Protein AF-A0A2Y9A3C6-F1 (afdb_monomer)

InterPro domains:
  IPR001647 DNA-binding HTH domain, TetR-type [PF00440] (1-29)
  IPR001647 DNA-binding HTH domain, TetR-type [PS50977] (1-37)
  IPR009057 Homedomain-like superfamily [SSF46689] (1-42)
  IPR041484 TetR transcriptional regulator Rv1219c-like, C-terminal domain [PF17933] (66-146)

Radius of gyration: 24.67 Å; Cα contacts (8 Å, |Δi|>4): 141; chains: 1; bounding box: 48×46×97 Å

Nearest PDB structures (foldseek):
  8fw8-assembly1_A  TM=6.247E-01  e=8.432E-02  Neisseria gonorrhoeae
  9fd2-assembly1_d  TM=2.294E-01  e=1.719E+00  Homo sapiens

Solvent-accessible surface area (backbone atoms only — not comparable to full-atom values): 11862 Å² total; per-residue (Å²): 100,63,67,58,19,58,75,71,75,47,54,49,64,57,54,34,69,76,31,68,41,74,66,44,41,46,48,55,49,52,52,51,43,50,50,51,54,51,49,54,49,59,77,42,45,89,50,64,71,57,59,58,35,42,39,48,61,47,67,76,52,28,57,46,51,54,48,51,53,54,44,49,69,35,92,48,73,65,15,49,54,50,40,53,51,54,27,50,54,42,37,49,39,40,72,74,30,56,79,88,41,79,52,84,47,48,72,60,45,67,62,52,18,43,54,51,48,53,61,71,45,44,64,69,78,38,34,75,58,54,18,61,74,67,72,40,92,41,58,36,59,38,45,66,67,43,48,65,56,53,50,44,38,76,72,74,51,84,79,90,75,73,64,90,94,57,78,81,93,66,79,62,45,57,87,87,43,96,81,52,78,78,79,79,76,70,80,80,78,81,70,82,80,79,84,77,85,91,135

Foldseek 3Di:
DCVVCVVVVHDPVVVCVVQVDPLSVLLVLLVVLVCVLVVVCQVCVLPPPLVSLVVCFDDDNVVSLVSNVVLCPPPDPSNVVSVQVQLVVLLVCQVVPGPPDHHWAFPPSSVVSNVVSCVVCVCVVCVVVLCVVVVHDGSSRSCVVCVVVVCCCRPANDDPDDDPPDDDPDGDIDPPDPNDDPPPPDPPPPDPPPDDDDD

Sequence (199 aa):
MRKIAATAGVSPGLVIHHFGSKDGLRAACDDHVFELLTNTKRENATRSPLVVAEMLSHGPMRISAEYLLTSLLDPSEQGQRFFDHYVEVIEQIIEEGFAGYVLRKAEDRRAQATAVAMLGLAPMLLEPRVRHSLGTEDLFASMTRLTPYLFDLYRYGLIESVPEGMSAPGPRATPGSQHDPPAQHAPETDTPSTREGEQ

Mean predicted aligned error: 8.81 Å

Secondary structure (DSSP, 8-state):
-HHHHHHTTS-HHHHHHHHSSHHHHHHHHHHHHHHHHHHHHHHTTTS-HHHHHHHHHSSHHHHHHHHHHHHHT--SHHHHHHHHHHHHHHHHHHHH-BTTBPPP-BSSHHHHHHHHHHHHHHHHHTHHHHHHHHT-SSHHHHHHHHHHHHHHHHHH-S-----TTPPP----BSTT-TTSPPP----------------

Organism: NCBI:txid860221

Structure (mmCIF, N/CA/C/O backbone):
data_AF-A0A2Y9A3C6-F1
#
_entry.id   AF-A0A2Y9A3C6-F1
#
loop_
_atom_site.group_PDB
_atom_site.id
_atom_site.type_symbol
_atom_site.label_atom_id
_atom_site.label_alt_id
_atom_site.label_comp_id
_atom_site.label_asym_id
_atom_site.label_entity_id
_atom_site.label_seq_id
_atom_site.pdbx_PDB_ins_code
_atom_site.Cartn_x
_atom_site.Cartn_y
_atom_site.Cartn_z
_atom_site.occupancy
_atom_site.B_iso_or_equiv
_atom_site.auth_seq_id
_atom_site.auth_comp_id
_atom_site.auth_asym_id
_atom_site.auth_atom_id
_atom_site.pdbx_PDB_model_num
ATOM 1 N N . MET A 1 1 ? -12.882 -0.967 23.457 1.00 88.88 1 MET A N 1
ATOM 2 C CA . MET A 1 1 ? -14.147 -0.213 23.590 1.00 88.88 1 MET A CA 1
ATOM 3 C C . MET A 1 1 ? -14.092 0.849 24.672 1.00 88.88 1 MET A C 1
ATOM 5 O O . MET A 1 1 ? -13.955 1.998 24.299 1.00 88.88 1 MET A O 1
ATOM 9 N N . ARG A 1 2 ? -14.096 0.526 25.977 1.00 92.69 2 ARG A N 1
ATOM 10 C CA . ARG A 1 2 ? -14.117 1.559 27.042 1.00 92.69 2 ARG A CA 1
ATOM 11 C C . ARG A 1 2 ? -13.032 2.642 26.917 1.00 92.69 2 ARG A C 1
ATOM 13 O O . ARG A 1 2 ? -13.355 3.815 27.002 1.00 92.69 2 ARG A O 1
ATOM 20 N N . LYS A 1 3 ? -11.776 2.248 26.665 1.00 96.38 3 LYS A N 1
ATOM 21 C CA . LYS A 1 3 ? -10.667 3.199 26.458 1.00 96.38 3 LYS A CA 1
ATOM 22 C C . LYS A 1 3 ? -10.886 4.099 25.234 1.00 96.38 3 LYS A C 1
ATOM 24 O O . LYS A 1 3 ? -10.747 5.301 25.354 1.00 96.38 3 LYS A O 1
ATOM 29 N N . ILE A 1 4 ? -11.297 3.521 24.103 1.00 93.75 4 ILE A N 1
ATOM 30 C CA . ILE A 1 4 ? -11.583 4.260 22.859 1.00 93.75 4 ILE A CA 1
ATOM 31 C C . ILE A 1 4 ? -12.706 5.278 23.083 1.00 93.75 4 ILE A C 1
ATOM 33 O O . ILE A 1 4 ? -12.555 6.438 22.728 1.00 93.75 4 ILE A O 1
ATOM 37 N N . ALA A 1 5 ? -13.798 4.860 23.728 1.00 94.12 5 ALA A N 1
ATOM 38 C CA . ALA A 1 5 ? -14.924 5.735 24.038 1.00 94.12 5 ALA A CA 1
ATOM 39 C C . ALA A 1 5 ? -14.511 6.902 24.951 1.00 94.12 5 ALA A C 1
ATOM 41 O O . ALA A 1 5 ? -14.859 8.044 24.678 1.00 94.12 5 ALA A O 1
ATOM 42 N N . ALA A 1 6 ? -13.698 6.625 25.977 1.00 96.88 6 ALA A N 1
ATOM 43 C CA . ALA A 1 6 ? -13.148 7.657 26.851 1.00 96.88 6 ALA A CA 1
ATOM 44 C C . ALA A 1 6 ? -12.256 8.652 26.088 1.00 96.88 6 ALA A C 1
ATOM 46 O O . ALA A 1 6 ? -12.412 9.855 26.266 1.00 96.88 6 ALA A O 1
ATOM 47 N N . THR A 1 7 ? -11.370 8.173 25.207 1.00 96.06 7 THR A N 1
ATOM 48 C CA . THR A 1 7 ? -10.538 9.037 24.350 1.00 96.06 7 THR A CA 1
ATOM 49 C C . THR A 1 7 ? -11.382 9.887 23.398 1.00 96.06 7 THR A C 1
ATOM 51 O O . THR A 1 7 ? -11.064 11.050 23.185 1.00 96.06 7 THR A O 1
ATOM 54 N N . ALA A 1 8 ? -12.470 9.332 22.862 1.00 94.25 8 ALA A N 1
ATOM 55 C CA . ALA A 1 8 ? -13.388 10.030 21.965 1.00 94.25 8 ALA A CA 1
ATOM 56 C C . ALA A 1 8 ? -14.421 10.919 22.692 1.00 94.25 8 ALA A C 1
ATOM 58 O O . ALA A 1 8 ? -15.219 11.578 22.033 1.00 94.25 8 ALA A O 1
ATOM 59 N N . GLY A 1 9 ? -14.442 10.939 24.031 1.00 96.81 9 GLY A N 1
ATOM 60 C CA . GLY A 1 9 ? -15.401 11.732 24.809 1.00 96.81 9 GLY A CA 1
ATOM 61 C C . GLY A 1 9 ? -16.854 11.245 24.717 1.00 96.81 9 GLY A C 1
ATOM 62 O O . GLY A 1 9 ? -17.776 12.024 24.944 1.00 96.81 9 GLY A O 1
ATOM 63 N N . VAL A 1 10 ? -17.075 9.967 24.388 1.00 96.94 10 VAL A N 1
ATOM 64 C CA . VAL A 1 10 ? -18.409 9.367 24.202 1.00 96.94 10 VAL A CA 1
ATOM 65 C C . VAL A 1 10 ? -18.644 8.176 25.131 1.00 96.94 10 VAL A C 1
ATOM 67 O O . VAL A 1 10 ? -17.723 7.631 25.744 1.00 96.94 10 VAL A O 1
ATOM 70 N N . SER A 1 11 ? -19.897 7.721 25.235 1.00 96.44 11 SER A N 1
ATOM 71 C CA . SER A 1 11 ? -20.209 6.505 25.990 1.00 96.44 11 SER A CA 1
ATOM 72 C C . SER A 1 11 ? -19.763 5.244 25.225 1.00 96.44 11 SER A C 1
ATOM 74 O O . SER A 1 11 ? -19.853 5.196 23.995 1.00 96.44 11 SER A O 1
ATOM 76 N N . PRO A 1 12 ? -19.331 4.166 25.911 1.00 94.62 12 PRO A N 1
ATOM 77 C CA . PRO A 1 12 ? -19.033 2.893 25.250 1.00 94.62 12 PRO A CA 1
ATOM 78 C C . PRO A 1 12 ? -20.229 2.314 24.484 1.00 94.62 12 PRO A C 1
ATOM 80 O O . PRO A 1 12 ? -20.035 1.654 23.467 1.00 94.62 12 PRO A O 1
ATOM 83 N N . GLY A 1 13 ? -21.449 2.577 24.967 1.00 95.44 13 GLY A N 1
ATOM 84 C CA . GLY A 1 13 ? -22.686 2.176 24.301 1.00 95.44 13 GLY A CA 1
ATOM 85 C C . GLY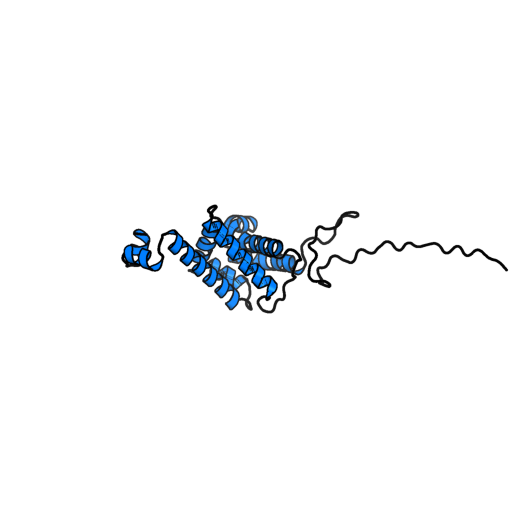 A 1 13 ? -22.880 2.872 22.956 1.00 95.44 13 GLY A C 1
ATOM 86 O O . GLY A 1 13 ? -23.311 2.219 22.016 1.00 95.44 13 GLY A O 1
ATOM 87 N N . LEU A 1 14 ? -22.489 4.146 22.826 1.00 95.31 14 LEU A N 1
ATOM 88 C CA . LEU A 1 14 ? -22.566 4.872 21.555 1.00 95.31 14 LEU A CA 1
ATOM 89 C C . LEU A 1 14 ? -21.603 4.285 20.511 1.00 95.31 14 LEU A C 1
ATOM 91 O O . LEU A 1 14 ? -21.983 4.099 19.362 1.00 95.31 14 LEU A O 1
ATOM 95 N N . VAL A 1 15 ? -20.389 3.897 20.918 1.00 95.81 15 VAL A N 1
ATOM 96 C CA . VAL A 1 15 ? -19.437 3.211 20.021 1.00 95.81 15 VAL A CA 1
ATOM 97 C C . VAL A 1 15 ? -20.011 1.876 19.536 1.00 95.81 15 VAL A C 1
ATOM 99 O O . VAL A 1 15 ? -19.972 1.580 18.348 1.00 95.81 15 VAL A O 1
ATOM 102 N N . ILE A 1 16 ? -20.587 1.077 20.437 1.00 95.12 16 ILE A N 1
ATOM 103 C CA . ILE A 1 16 ? -21.232 -0.194 20.068 1.00 95.12 16 ILE A CA 1
ATOM 104 C C . ILE A 1 16 ? -22.455 0.050 19.178 1.00 95.12 16 ILE A C 1
ATOM 106 O O . ILE A 1 16 ? -22.679 -0.703 18.242 1.00 95.12 16 ILE A O 1
ATOM 110 N N . HIS A 1 17 ? -23.224 1.108 19.428 1.00 95.75 17 HIS A N 1
ATOM 111 C CA . HIS A 1 17 ? -24.374 1.462 18.603 1.00 95.75 17 HIS A CA 1
ATOM 112 C C . HIS A 1 17 ? -23.976 1.783 17.155 1.00 95.75 17 HIS A C 1
ATOM 114 O O . HIS A 1 17 ? -24.637 1.312 16.237 1.00 95.75 17 HIS A O 1
ATOM 120 N N . HIS A 1 18 ? -22.886 2.531 16.946 1.00 95.94 18 HIS A N 1
ATOM 121 C CA . HIS A 1 18 ? -22.422 2.892 15.602 1.00 95.94 18 HIS A CA 1
ATOM 122 C C . HIS A 1 18 ? -21.703 1.756 14.873 1.00 95.94 18 HIS A C 1
ATOM 124 O O . HIS A 1 18 ? -21.907 1.576 13.679 1.00 95.94 18 HIS A O 1
ATOM 130 N N . PHE A 1 19 ? -20.855 1.005 15.575 1.00 96.12 19 PHE A N 1
ATOM 131 C CA . PHE A 1 19 ? -19.946 0.046 14.939 1.00 96.12 19 PHE A CA 1
ATOM 132 C C . PHE A 1 19 ? -20.328 -1.420 15.176 1.00 96.12 19 PHE A C 1
ATOM 134 O O . PHE A 1 19 ? -19.690 -2.324 14.641 1.00 96.12 19 PHE A O 1
ATOM 141 N N . GLY A 1 20 ? -21.341 -1.682 16.004 1.00 95.25 20 GLY A N 1
ATOM 142 C CA . GLY A 1 20 ? -21.840 -3.012 16.363 1.00 95.25 20 GLY A CA 1
ATOM 143 C C . GLY A 1 20 ? -20.918 -3.784 17.310 1.00 95.25 20 GLY A C 1
ATOM 144 O O . GLY A 1 20 ? -21.335 -4.239 18.373 1.00 95.25 20 GLY A O 1
ATOM 145 N N . SER A 1 21 ? -19.645 -3.931 16.949 1.00 93.12 21 SER A N 1
ATOM 146 C CA . SER A 1 21 ? -18.660 -4.706 17.699 1.00 93.12 21 SER A CA 1
ATOM 147 C C . SER A 1 21 ? -17.276 -4.059 17.657 1.00 93.12 21 SER A C 1
ATOM 149 O O . SER A 1 21 ? -17.043 -3.043 17.000 1.00 93.12 21 SER A O 1
ATOM 151 N N . LYS A 1 22 ? -16.320 -4.652 18.382 1.00 90.31 22 LYS A N 1
ATOM 152 C CA . LYS A 1 22 ? -14.915 -4.248 18.266 1.00 90.31 22 LYS A CA 1
ATOM 153 C C . LYS A 1 22 ? -14.372 -4.490 16.863 1.00 90.31 22 LYS A C 1
ATOM 155 O O . LYS A 1 22 ? -13.621 -3.654 16.371 1.00 90.31 22 LYS A O 1
ATOM 160 N N . ASP A 1 23 ? -14.763 -5.602 16.262 1.00 90.62 23 ASP A N 1
ATOM 161 C CA . ASP A 1 23 ? -14.288 -6.003 14.944 1.00 90.62 23 ASP A CA 1
ATOM 162 C C . ASP A 1 23 ? -14.933 -5.138 13.860 1.00 90.62 23 ASP A C 1
ATOM 164 O O . ASP A 1 23 ? -14.253 -4.751 12.917 1.00 90.62 23 ASP A O 1
ATOM 168 N N . GLY A 1 24 ? -16.195 -4.731 14.052 1.00 91.75 24 GLY A N 1
ATOM 169 C CA . GLY A 1 24 ? -16.866 -3.745 13.202 1.00 91.75 24 GLY A CA 1
ATOM 170 C C . GLY A 1 24 ? -16.234 -2.355 13.295 1.00 91.75 24 GLY A C 1
ATOM 171 O O . GLY A 1 24 ? -16.031 -1.707 12.273 1.00 91.75 24 GLY A O 1
ATOM 172 N N . LEU A 1 25 ? -15.820 -1.918 14.493 1.00 94.00 25 LEU A N 1
ATOM 173 C CA . LEU A 1 25 ? -15.040 -0.681 14.627 1.00 94.00 25 LEU A CA 1
ATOM 174 C C . LEU A 1 25 ? -13.695 -0.800 13.907 1.00 94.00 25 LEU A C 1
ATOM 176 O O . LEU A 1 25 ? -13.278 0.140 13.241 1.00 94.00 25 LEU A O 1
ATOM 180 N N . ARG A 1 26 ? -13.010 -1.939 14.056 1.00 91.81 26 ARG A N 1
ATOM 181 C CA . ARG A 1 26 ? -11.735 -2.176 13.380 1.00 91.81 26 ARG A CA 1
ATOM 182 C C . ARG A 1 26 ? -11.902 -2.131 11.861 1.00 91.81 26 ARG A C 1
ATOM 184 O O . ARG A 1 26 ? -11.135 -1.424 11.234 1.00 91.81 26 ARG A O 1
ATOM 191 N N . ALA A 1 27 ? -12.921 -2.791 11.311 1.00 90.25 27 ALA A N 1
ATOM 192 C CA . ALA A 1 27 ? -13.206 -2.760 9.877 1.00 90.25 27 ALA A CA 1
ATOM 193 C C . ALA A 1 27 ? -13.429 -1.323 9.379 1.00 90.25 27 ALA A C 1
ATOM 195 O O . ALA A 1 27 ? -12.801 -0.903 8.420 1.00 90.25 27 ALA A O 1
ATOM 196 N N . ALA A 1 28 ? -14.215 -0.520 10.105 1.00 92.56 28 ALA A N 1
ATOM 197 C CA . ALA A 1 28 ? -14.407 0.887 9.754 1.00 92.56 28 ALA A CA 1
ATOM 198 C C . ALA A 1 28 ? -13.103 1.712 9.813 1.00 92.56 28 ALA A C 1
ATOM 200 O O . ALA A 1 28 ? -12.924 2.648 9.037 1.00 92.56 28 ALA A O 1
ATOM 201 N N . CYS A 1 29 ? -12.190 1.393 10.737 1.00 93.12 29 CYS A N 1
ATOM 202 C CA . CYS A 1 29 ? -10.867 2.017 10.784 1.00 93.12 29 CYS A CA 1
ATOM 203 C C . CYS A 1 29 ? -9.965 1.563 9.625 1.00 93.12 29 CYS A C 1
ATOM 205 O O . CYS A 1 29 ? -9.274 2.407 9.056 1.00 93.12 29 CYS A O 1
ATOM 207 N N . ASP A 1 30 ? -9.982 0.270 9.288 1.00 91.94 30 ASP A N 1
ATOM 208 C CA . ASP A 1 30 ? -9.271 -0.320 8.149 1.00 91.94 30 ASP A CA 1
ATOM 209 C C . ASP A 1 30 ? -9.686 0.388 6.847 1.00 91.94 30 ASP A C 1
ATOM 211 O O . ASP A 1 30 ? -8.830 0.963 6.169 1.00 91.94 30 ASP A O 1
ATOM 215 N N . ASP A 1 31 ? -10.993 0.466 6.576 1.00 89.56 31 ASP A N 1
ATOM 216 C CA . ASP A 1 31 ? -11.563 1.138 5.401 1.00 89.56 31 ASP A CA 1
ATOM 217 C C . ASP A 1 31 ? -11.166 2.621 5.356 1.00 89.56 31 ASP A C 1
ATOM 219 O O . ASP A 1 31 ? -10.637 3.113 4.358 1.00 89.56 31 ASP A O 1
ATOM 223 N N . HIS A 1 32 ? -11.337 3.337 6.473 1.00 91.94 32 HIS A N 1
ATOM 224 C CA . HIS A 1 32 ? -11.022 4.762 6.546 1.00 91.94 32 HIS A CA 1
ATOM 225 C C . HIS A 1 32 ? -9.542 5.060 6.271 1.00 91.94 32 HIS A C 1
ATOM 227 O O . HIS A 1 32 ? -9.211 5.985 5.525 1.00 91.94 32 HIS A O 1
ATOM 233 N N . VAL A 1 33 ? -8.631 4.297 6.883 1.00 92.38 33 VAL A N 1
ATOM 234 C CA . VAL A 1 33 ? -7.186 4.485 6.693 1.00 92.38 33 VAL A CA 1
ATOM 235 C C . VAL A 1 33 ? -6.777 4.135 5.267 1.00 92.38 33 VAL A C 1
ATOM 237 O O . VAL A 1 33 ? -5.937 4.824 4.678 1.00 92.38 33 VAL A O 1
ATOM 240 N N . PHE A 1 34 ? -7.379 3.092 4.702 1.00 89.25 34 PHE A N 1
ATOM 241 C CA . PHE A 1 34 ? -7.126 2.682 3.333 1.00 89.25 34 PHE A CA 1
ATOM 242 C C . PHE A 1 34 ? -7.546 3.755 2.321 1.00 89.25 34 PHE A C 1
ATOM 244 O O . PHE A 1 34 ? -6.746 4.149 1.463 1.00 89.25 34 PHE A O 1
ATOM 251 N N . GLU A 1 35 ? -8.763 4.283 2.457 1.00 87.81 35 GLU A N 1
ATOM 252 C CA . GLU A 1 35 ? -9.272 5.382 1.635 1.00 87.81 35 GLU A CA 1
ATOM 253 C C . GLU A 1 35 ? -8.404 6.633 1.773 1.00 87.81 35 GLU A C 1
ATOM 255 O O . GLU A 1 35 ? -8.009 7.224 0.768 1.00 87.81 35 GLU A O 1
ATOM 260 N N . LEU A 1 36 ? -8.042 7.012 3.003 1.00 91.00 36 LEU A N 1
ATOM 261 C CA . LEU A 1 36 ? -7.191 8.171 3.271 1.00 91.00 36 LEU A CA 1
ATOM 262 C C . LEU A 1 36 ? -5.848 8.077 2.530 1.00 91.00 36 LEU A C 1
ATOM 264 O O . LEU A 1 36 ? -5.437 9.027 1.856 1.00 91.00 36 LEU A O 1
ATOM 268 N N . LEU A 1 37 ? -5.160 6.936 2.637 1.00 88.19 37 LEU A N 1
ATOM 269 C CA . LEU A 1 37 ? -3.850 6.733 2.012 1.00 88.19 37 LEU A CA 1
ATOM 270 C C . LEU A 1 37 ? -3.954 6.656 0.485 1.00 88.19 37 LEU A C 1
ATOM 272 O O . LEU A 1 37 ? -3.109 7.214 -0.223 1.00 88.19 37 LEU A O 1
ATOM 276 N N . THR A 1 38 ? -4.998 6.009 -0.030 1.00 84.12 38 THR A N 1
ATOM 277 C CA . THR A 1 38 ? -5.241 5.885 -1.473 1.00 84.12 38 THR A CA 1
ATOM 278 C C . THR A 1 38 ? -5.599 7.232 -2.099 1.00 84.12 38 THR A C 1
ATOM 280 O O . THR A 1 38 ? -5.032 7.596 -3.131 1.00 84.12 38 THR A O 1
ATOM 283 N N . ASN A 1 39 ? -6.463 8.019 -1.455 1.00 86.44 39 ASN A N 1
ATOM 284 C CA . ASN A 1 39 ? -6.820 9.365 -1.904 1.00 86.44 39 ASN A CA 1
ATOM 285 C C . ASN A 1 39 ? -5.617 10.303 -1.856 1.00 86.44 39 ASN A C 1
ATOM 287 O O . ASN A 1 39 ? -5.335 10.969 -2.847 1.00 86.44 39 ASN A O 1
ATOM 291 N N . THR A 1 40 ? -4.820 10.258 -0.784 1.00 88.25 40 THR A N 1
ATOM 292 C CA . THR A 1 40 ? -3.572 11.034 -0.695 1.00 88.25 40 THR A CA 1
ATOM 293 C C . THR A 1 40 ? -2.626 10.706 -1.855 1.00 88.25 40 THR A C 1
ATOM 295 O O . THR A 1 40 ? -2.074 11.609 -2.489 1.00 88.25 40 THR A O 1
ATOM 298 N N . LYS A 1 41 ? -2.443 9.417 -2.179 1.00 83.62 41 LYS A N 1
ATOM 299 C CA . LYS A 1 41 ? -1.637 8.994 -3.337 1.00 83.62 41 LYS A CA 1
ATOM 300 C C . LYS A 1 41 ? -2.228 9.506 -4.652 1.00 83.62 41 LYS A C 1
ATOM 302 O O . LYS A 1 41 ? -1.471 9.976 -5.495 1.00 83.62 41 LYS A O 1
ATOM 307 N N . ARG A 1 42 ? -3.552 9.441 -4.823 1.00 83.19 42 ARG A N 1
ATOM 308 C CA . ARG A 1 42 ? -4.266 9.899 -6.027 1.00 83.19 42 ARG A CA 1
ATOM 309 C C . ARG A 1 42 ? -4.156 11.414 -6.226 1.00 83.19 42 ARG A C 1
ATOM 311 O O . ARG A 1 42 ? -3.856 11.861 -7.326 1.00 83.19 42 ARG A O 1
ATOM 318 N N . GLU A 1 43 ? -4.335 12.200 -5.171 1.00 87.75 43 GLU A N 1
ATOM 319 C CA . GLU A 1 43 ? -4.213 13.665 -5.197 1.00 87.75 43 GLU A CA 1
ATOM 320 C C . GLU A 1 43 ? -2.790 14.127 -5.531 1.00 87.75 43 GLU A C 1
ATOM 322 O O . GLU A 1 43 ? -2.593 15.156 -6.173 1.00 87.75 43 GLU A O 1
ATOM 327 N N . ASN A 1 44 ? -1.786 13.345 -5.128 1.00 87.12 44 ASN A N 1
ATOM 328 C CA . ASN A 1 44 ? -0.378 13.628 -5.397 1.00 87.12 44 ASN A CA 1
ATOM 329 C C . ASN A 1 44 ? 0.173 12.824 -6.585 1.00 87.12 44 ASN A C 1
ATOM 331 O O . ASN A 1 44 ? 1.382 12.805 -6.794 1.00 87.12 44 ASN A O 1
ATOM 335 N N . ALA A 1 45 ? -0.686 12.185 -7.381 1.00 80.69 45 ALA A N 1
ATOM 336 C CA . ALA A 1 45 ? -0.272 11.234 -8.409 1.00 80.69 45 ALA A CA 1
ATOM 337 C C . ALA A 1 45 ? 0.540 11.865 -9.553 1.00 80.69 45 ALA A C 1
ATOM 339 O O . ALA A 1 45 ? 1.364 11.200 -10.172 1.00 80.69 45 ALA A O 1
ATOM 340 N N . THR A 1 46 ? 0.324 13.154 -9.821 1.00 80.62 46 THR A N 1
ATOM 341 C CA . THR A 1 46 ? 1.078 13.938 -10.815 1.00 80.62 46 THR A CA 1
ATOM 342 C C . THR A 1 46 ? 2.335 14.588 -10.236 1.00 80.62 46 THR A C 1
ATOM 344 O O . THR A 1 46 ? 3.096 15.230 -10.959 1.00 80.62 46 THR A O 1
ATOM 347 N N . ARG A 1 47 ? 2.553 14.460 -8.923 1.00 83.12 47 ARG A N 1
ATOM 348 C CA . ARG A 1 47 ? 3.718 15.001 -8.223 1.00 83.12 47 ARG A CA 1
ATOM 349 C C . ARG A 1 47 ? 4.788 13.924 -8.095 1.00 83.12 47 ARG A C 1
ATOM 351 O O . ARG A 1 47 ? 4.566 12.747 -8.365 1.00 83.12 47 ARG A O 1
ATOM 358 N N . SER A 1 48 ? 5.970 14.336 -7.648 1.00 82.12 48 SER A N 1
ATOM 359 C CA . SER A 1 48 ? 7.029 13.386 -7.320 1.00 82.12 48 SER A CA 1
ATOM 360 C C . SER A 1 48 ? 6.546 12.395 -6.244 1.00 82.12 48 SER A C 1
ATOM 362 O O . SER A 1 48 ? 6.031 12.846 -5.215 1.00 82.12 48 SER A O 1
ATOM 364 N N . PRO A 1 49 ? 6.774 11.077 -6.408 1.00 77.19 49 PRO A N 1
ATOM 365 C CA . PRO A 1 49 ? 6.523 10.064 -5.376 1.00 77.19 49 PRO A CA 1
ATOM 366 C C . PRO A 1 49 ? 7.169 10.388 -4.019 1.00 77.19 49 PRO A C 1
ATOM 368 O O . PRO A 1 49 ? 6.700 9.930 -2.976 1.00 77.19 49 PRO A O 1
ATOM 371 N N . LEU A 1 50 ? 8.215 11.221 -4.021 1.00 86.38 50 LEU A N 1
ATOM 372 C CA . LEU A 1 50 ? 8.892 11.689 -2.814 1.00 86.38 50 LEU A CA 1
ATOM 373 C C . LEU A 1 50 ? 7.997 12.547 -1.913 1.00 86.38 50 LEU A C 1
ATOM 375 O O . LEU A 1 50 ? 8.188 12.526 -0.705 1.00 86.38 50 LEU A O 1
ATOM 379 N N . VAL A 1 51 ? 6.982 13.225 -2.461 1.00 86.50 51 VAL A N 1
ATOM 380 C CA . VAL A 1 51 ? 6.003 13.986 -1.661 1.00 86.50 51 VAL A CA 1
ATOM 381 C C . VAL A 1 51 ? 5.239 13.053 -0.721 1.00 86.50 51 VAL A C 1
ATOM 383 O O . VAL A 1 51 ? 5.066 13.350 0.457 1.00 86.50 51 VAL A O 1
ATOM 386 N N . VAL A 1 52 ? 4.819 11.887 -1.219 1.00 85.12 52 VAL A N 1
ATOM 387 C CA . VAL A 1 52 ? 4.134 10.886 -0.392 1.00 85.12 52 VAL A CA 1
ATOM 388 C C . VAL A 1 52 ? 5.106 10.291 0.630 1.00 85.12 52 VAL A C 1
ATOM 390 O O . VAL A 1 52 ? 4.742 10.131 1.789 1.00 85.12 52 VAL A O 1
ATOM 393 N N . ALA A 1 53 ? 6.355 10.013 0.245 1.00 86.00 53 ALA A N 1
ATOM 394 C CA . ALA A 1 53 ? 7.373 9.528 1.182 1.00 86.00 53 ALA A CA 1
ATOM 395 C C . ALA A 1 53 ? 7.676 10.533 2.309 1.00 86.00 53 ALA A C 1
ATOM 397 O O . ALA A 1 53 ? 7.893 10.125 3.449 1.00 86.00 53 ALA A O 1
ATOM 398 N N . GLU A 1 54 ? 7.648 11.834 2.021 1.00 87.19 54 GLU A N 1
ATOM 399 C CA . GLU A 1 54 ? 7.816 12.899 3.014 1.00 87.19 54 GLU A CA 1
ATOM 400 C C . GLU A 1 54 ? 6.660 12.900 4.022 1.00 87.19 54 GLU A C 1
ATOM 402 O O . GLU A 1 54 ? 6.897 12.862 5.231 1.00 87.19 54 GLU A O 1
ATOM 407 N N . MET A 1 55 ? 5.415 12.836 3.531 1.00 86.62 55 MET A N 1
ATOM 408 C CA . MET A 1 55 ? 4.213 12.734 4.372 1.00 86.62 55 MET A CA 1
ATOM 409 C C . MET A 1 55 ? 4.223 11.475 5.247 1.00 86.62 55 MET A C 1
ATOM 411 O O . MET A 1 55 ? 3.767 11.497 6.385 1.00 86.62 55 MET A O 1
ATOM 415 N N . LEU A 1 56 ? 4.742 10.362 4.726 1.00 86.12 56 LEU A N 1
ATOM 416 C CA . LEU A 1 56 ? 4.858 9.107 5.472 1.00 86.12 56 LEU A CA 1
ATOM 417 C C . LEU A 1 56 ? 5.999 9.132 6.498 1.00 86.12 56 LEU A C 1
ATOM 419 O O . LEU A 1 56 ? 5.919 8.440 7.510 1.00 86.12 56 LEU A O 1
ATOM 423 N N . SER A 1 57 ? 7.041 9.932 6.261 1.00 82.88 57 SER A N 1
ATOM 424 C CA . SER A 1 57 ? 8.154 10.118 7.202 1.00 82.88 57 SER A CA 1
ATOM 425 C C . SER A 1 57 ? 7.752 10.986 8.397 1.00 82.88 57 SER A C 1
ATOM 427 O O . SER A 1 57 ? 8.165 10.721 9.528 1.00 82.88 57 SER A O 1
ATOM 429 N N . HIS A 1 58 ? 6.919 12.005 8.161 1.00 76.69 58 HIS A N 1
ATOM 430 C CA . HIS A 1 58 ? 6.617 13.042 9.144 1.00 76.69 58 HIS A CA 1
ATOM 431 C C . HIS A 1 58 ? 5.118 13.366 9.215 1.00 76.69 58 HIS A C 1
ATOM 433 O O . HIS A 1 58 ? 4.457 13.590 8.208 1.00 76.69 58 HIS A O 1
ATOM 439 N N . GLY A 1 59 ? 4.587 13.490 10.434 1.00 74.50 59 GLY A N 1
ATOM 440 C CA . GLY A 1 59 ? 3.234 14.000 10.668 1.00 74.50 59 GLY A CA 1
ATOM 441 C C . GLY A 1 59 ? 2.136 12.928 10.760 1.00 74.50 59 GLY A C 1
ATOM 442 O O . GLY A 1 59 ? 2.428 11.753 10.984 1.00 74.50 59 GLY A O 1
ATOM 443 N N . PRO A 1 60 ? 0.852 13.321 10.640 1.00 80.69 60 PRO A N 1
ATOM 444 C CA . PRO A 1 60 ? -0.291 12.447 10.929 1.00 80.69 60 PRO A CA 1
ATOM 445 C C . PRO A 1 60 ? -0.386 11.219 10.017 1.00 80.69 60 PRO A C 1
ATOM 447 O O . PRO A 1 60 ? -0.855 10.168 10.448 1.00 80.69 60 PRO A O 1
ATOM 450 N N . MET A 1 61 ? 0.093 11.331 8.772 1.00 86.69 61 MET A N 1
ATOM 451 C CA . MET A 1 61 ? 0.007 10.254 7.782 1.00 86.69 61 MET A CA 1
ATOM 452 C C . MET A 1 61 ? 0.878 9.050 8.151 1.00 86.69 61 MET A C 1
ATOM 454 O O . MET A 1 61 ? 0.545 7.917 7.807 1.00 86.69 61 MET A O 1
ATOM 458 N N . ARG A 1 62 ? 1.952 9.278 8.914 1.00 86.94 62 ARG A N 1
ATOM 459 C CA . ARG A 1 62 ? 2.786 8.212 9.465 1.00 86.94 62 ARG A CA 1
ATOM 460 C C . ARG A 1 62 ? 1.981 7.260 10.354 1.00 86.94 62 ARG A C 1
ATOM 462 O O . ARG A 1 62 ? 2.131 6.052 10.232 1.00 86.94 62 ARG A O 1
ATOM 469 N N . ILE A 1 63 ? 1.096 7.785 11.205 1.00 89.81 63 ILE A N 1
ATOM 470 C CA . ILE A 1 63 ? 0.270 6.965 12.108 1.00 89.81 63 ILE A CA 1
ATOM 471 C C . ILE A 1 63 ? -0.693 6.092 11.295 1.00 89.81 63 ILE A C 1
ATOM 473 O O . ILE A 1 63 ? -0.825 4.900 11.565 1.00 89.81 63 ILE A O 1
ATOM 477 N N . SER A 1 64 ? -1.327 6.664 10.269 1.00 91.31 64 SER A N 1
ATOM 478 C CA . SER A 1 64 ? -2.204 5.925 9.355 1.00 91.31 64 SER A CA 1
ATOM 479 C C . SER A 1 64 ? -1.447 4.817 8.621 1.00 91.31 64 SER A C 1
ATOM 481 O O . SER A 1 64 ? -1.932 3.699 8.501 1.00 91.31 64 SER A O 1
ATOM 483 N N . ALA A 1 65 ? -0.225 5.095 8.178 1.00 89.62 65 ALA A N 1
ATOM 484 C CA . ALA A 1 65 ? 0.647 4.122 7.538 1.00 89.62 65 ALA A CA 1
ATOM 485 C C . ALA A 1 65 ? 1.096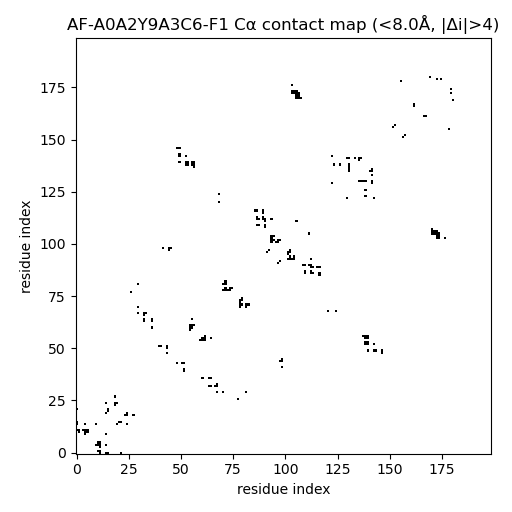 2.985 8.470 1.00 89.62 65 ALA A C 1
ATOM 487 O O . ALA A 1 65 ? 1.073 1.820 8.073 1.00 89.62 65 ALA A O 1
ATOM 488 N N . GLU A 1 66 ? 1.463 3.301 9.713 1.00 90.75 66 GLU A N 1
ATOM 489 C CA . GLU A 1 66 ? 1.789 2.307 10.741 1.00 90.75 66 GLU A CA 1
ATOM 490 C C . GLU A 1 66 ? 0.570 1.427 11.067 1.00 90.75 66 GLU A C 1
ATOM 492 O O . GLU A 1 66 ? 0.703 0.204 11.181 1.00 90.75 66 GLU A O 1
ATOM 497 N N . TYR A 1 67 ? -0.626 2.022 11.154 1.00 93.44 67 TYR A N 1
ATOM 498 C CA . TYR A 1 67 ? -1.876 1.283 11.327 1.00 93.44 67 TYR A CA 1
ATOM 499 C C . TYR A 1 67 ? -2.160 0.362 10.138 1.00 93.44 67 TYR A C 1
ATOM 501 O O . TYR A 1 67 ? -2.409 -0.825 10.349 1.00 93.44 67 TYR A O 1
ATOM 509 N N . LEU A 1 68 ? -2.065 0.883 8.906 1.00 92.25 68 LEU A N 1
ATOM 510 C CA . LEU A 1 68 ? -2.270 0.116 7.677 1.00 92.25 68 LEU A CA 1
ATOM 511 C C . LEU A 1 68 ? -1.379 -1.129 7.673 1.00 92.25 68 LEU A C 1
ATOM 513 O O . LEU A 1 68 ? -1.879 -2.240 7.525 1.00 92.25 68 LEU A O 1
ATOM 517 N N . LEU A 1 69 ? -0.071 -0.951 7.887 1.00 92.81 69 LEU A N 1
ATOM 518 C CA . LEU A 1 69 ? 0.878 -2.064 7.937 1.00 92.81 69 LEU A CA 1
ATOM 519 C C . LEU A 1 69 ? 0.534 -3.058 9.042 1.00 92.81 69 LEU A C 1
ATOM 521 O O . LEU A 1 69 ? 0.542 -4.261 8.808 1.00 92.81 69 LEU A O 1
ATOM 525 N N . THR A 1 70 ? 0.215 -2.567 10.239 1.00 93.31 70 THR A N 1
ATOM 526 C CA . THR A 1 70 ? -0.136 -3.438 11.366 1.00 93.31 70 THR A CA 1
ATOM 527 C C . THR A 1 70 ? -1.372 -4.279 11.054 1.00 93.31 70 THR A C 1
ATOM 529 O O . THR A 1 70 ? -1.398 -5.459 11.392 1.00 93.31 70 THR A O 1
ATOM 532 N N . SER A 1 71 ? -2.383 -3.697 10.403 1.00 93.19 71 SER A N 1
ATOM 533 C CA . SER A 1 71 ? -3.613 -4.416 10.070 1.00 93.19 71 SER A CA 1
ATOM 534 C C . SER A 1 71 ? -3.417 -5.398 8.913 1.00 93.19 71 SER A C 1
ATOM 536 O O . SER A 1 71 ? -3.876 -6.533 9.008 1.00 93.19 71 SER A O 1
ATOM 538 N N . LEU A 1 72 ? -2.662 -5.015 7.874 1.00 92.31 72 LEU A N 1
ATOM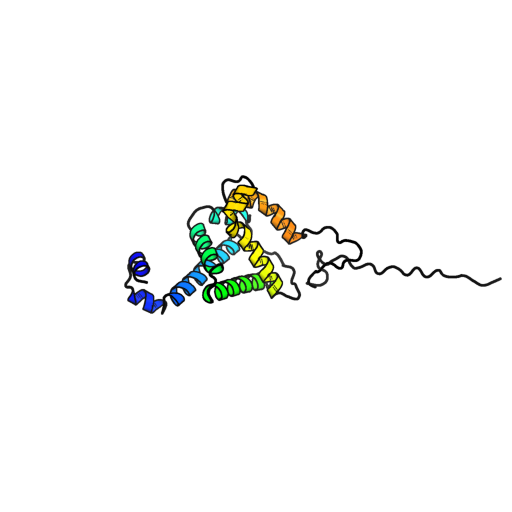 539 C CA . LEU A 1 72 ? -2.328 -5.888 6.739 1.00 92.31 72 LEU A CA 1
ATOM 540 C C . LEU A 1 72 ? -1.489 -7.111 7.141 1.00 92.31 72 LEU A C 1
ATOM 542 O O . LEU A 1 72 ? -1.575 -8.149 6.495 1.00 92.31 72 LEU A O 1
ATOM 546 N N . LEU A 1 73 ? -0.658 -6.990 8.179 1.00 91.69 73 LEU A N 1
ATOM 547 C CA . LEU A 1 73 ? 0.212 -8.071 8.663 1.00 91.69 73 LEU A CA 1
ATOM 548 C C . LEU A 1 73 ? -0.432 -8.929 9.759 1.00 91.69 73 LEU A C 1
ATOM 550 O O . LEU A 1 73 ? 0.203 -9.857 10.264 1.00 91.69 73 LEU A O 1
ATOM 554 N N . ASP A 1 74 ? -1.6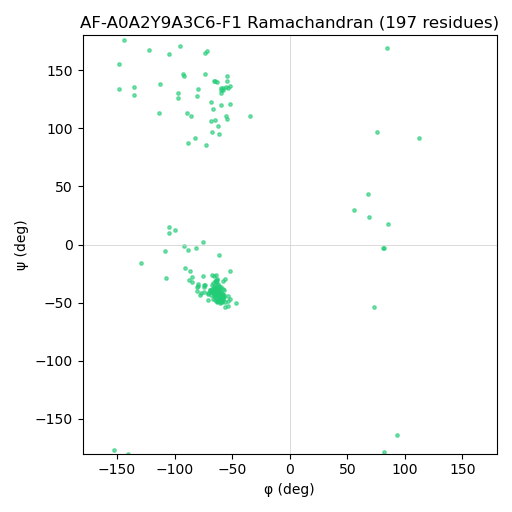58 -8.612 10.171 1.00 93.56 74 ASP A N 1
ATOM 555 C CA . ASP A 1 74 ? -2.376 -9.398 11.165 1.00 93.56 74 ASP A CA 1
ATOM 556 C C . ASP A 1 74 ? -2.746 -10.775 10.573 1.00 93.56 74 ASP A C 1
ATOM 558 O O . ASP A 1 74 ? -3.440 -10.831 9.559 1.00 93.56 74 ASP A O 1
ATOM 562 N N . PRO A 1 75 ? -2.331 -11.899 11.190 1.00 93.69 75 PRO A N 1
ATOM 563 C CA . PRO A 1 75 ? -2.577 -13.240 10.653 1.00 93.69 75 PRO A CA 1
ATOM 564 C C . PRO A 1 75 ? -4.029 -13.725 10.825 1.00 93.69 75 PRO A C 1
ATOM 566 O O . PRO A 1 75 ? -4.335 -14.875 10.511 1.00 93.69 75 PRO A O 1
ATOM 569 N N . SER A 1 76 ? -4.921 -12.906 11.386 1.00 93.56 76 SER A N 1
ATOM 570 C CA . SER A 1 76 ? -6.345 -13.220 11.508 1.00 93.56 76 SER A CA 1
ATOM 571 C C . SER A 1 76 ? -7.088 -13.114 10.174 1.00 93.56 76 SER A C 1
ATOM 573 O O . SER A 1 76 ? -6.648 -12.459 9.232 1.00 93.56 76 SER A O 1
ATOM 575 N N . GLU A 1 77 ? -8.296 -13.682 10.118 1.00 91.44 77 GLU A N 1
ATOM 576 C CA . GLU A 1 77 ? -9.182 -13.536 8.955 1.00 91.44 77 GLU A CA 1
ATOM 577 C C . GLU A 1 77 ? -9.486 -12.074 8.605 1.00 91.44 77 GLU A C 1
ATOM 579 O O . GLU A 1 77 ? -9.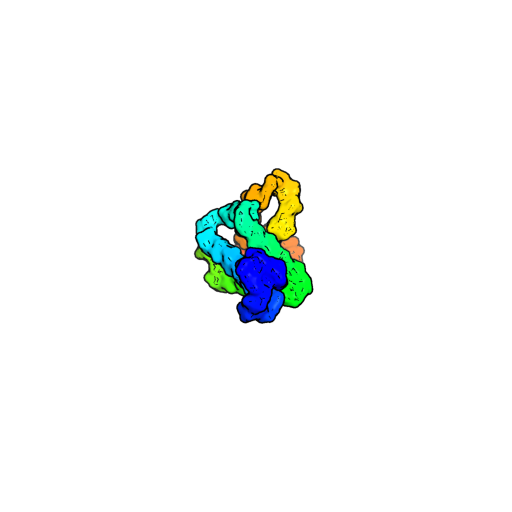742 -11.756 7.449 1.00 91.44 77 GLU A O 1
ATOM 584 N N . GLN A 1 78 ? -9.491 -11.175 9.594 1.00 88.19 78 GLN A N 1
ATOM 585 C CA . GLN A 1 78 ? -9.734 -9.760 9.337 1.00 88.19 78 GLN A CA 1
ATOM 586 C C . GLN A 1 78 ? -8.549 -9.107 8.623 1.00 88.19 78 GLN A C 1
ATOM 588 O O . GLN A 1 78 ? -8.773 -8.372 7.665 1.00 88.19 78 GLN A O 1
ATOM 593 N N . GLY A 1 79 ? -7.316 -9.421 9.035 1.00 92.19 79 GLY A N 1
ATOM 594 C CA . GLY A 1 79 ? -6.116 -8.980 8.320 1.00 92.19 79 GLY A CA 1
ATOM 595 C C . GLY A 1 79 ? -6.058 -9.549 6.903 1.00 92.19 79 GLY A C 1
ATOM 596 O O . GLY A 1 79 ? -5.804 -8.805 5.960 1.00 92.19 79 GLY A O 1
ATOM 597 N N . GLN A 1 80 ? -6.423 -10.827 6.728 1.00 94.06 80 GLN A N 1
ATOM 598 C CA . GLN A 1 80 ? -6.526 -11.443 5.401 1.00 94.06 80 GLN A CA 1
ATOM 599 C C . GLN A 1 80 ? -7.537 -10.717 4.505 1.00 94.06 80 GLN A C 1
ATOM 601 O O . GLN A 1 80 ? -7.185 -10.332 3.395 1.00 94.06 80 GLN A O 1
ATOM 606 N N . ARG A 1 81 ? -8.760 -10.455 4.992 1.00 91.25 81 ARG A N 1
ATOM 607 C CA . ARG A 1 81 ? -9.770 -9.696 4.231 1.00 91.25 81 ARG A CA 1
ATOM 608 C C . ARG A 1 81 ? -9.276 -8.304 3.845 1.00 91.25 81 ARG A C 1
ATOM 610 O O . ARG A 1 81 ? -9.555 -7.834 2.747 1.00 91.25 81 ARG A O 1
ATOM 617 N N . PHE A 1 82 ? -8.539 -7.648 4.737 1.00 92.12 82 PHE A N 1
ATOM 618 C CA . PHE A 1 82 ? -7.990 -6.329 4.456 1.00 92.12 82 PHE A CA 1
ATOM 619 C C . PHE A 1 82 ? -6.878 -6.369 3.399 1.00 92.12 82 PHE A C 1
ATOM 621 O O . PHE A 1 82 ? -6.832 -5.520 2.509 1.00 92.12 82 PHE A O 1
ATOM 628 N N . PHE A 1 83 ? -6.019 -7.389 3.441 1.00 93.94 83 PHE A N 1
ATOM 629 C CA . PHE A 1 83 ? -5.033 -7.629 2.391 1.00 93.94 83 PHE A CA 1
ATOM 630 C C . PHE A 1 83 ? -5.695 -7.965 1.049 1.00 93.94 83 PHE A C 1
ATOM 632 O O . PHE A 1 83 ? -5.277 -7.443 0.015 1.00 93.94 83 PHE A O 1
ATOM 639 N N . ASP A 1 84 ? -6.760 -8.770 1.054 1.00 94.44 84 ASP A N 1
ATOM 640 C CA . ASP A 1 84 ? -7.519 -9.092 -0.156 1.00 94.44 84 ASP A CA 1
ATOM 641 C C . ASP A 1 84 ? -8.088 -7.829 -0.814 1.00 94.44 84 ASP A C 1
ATOM 643 O O . ASP A 1 84 ? -7.932 -7.667 -2.027 1.00 94.44 84 ASP A O 1
ATOM 647 N N . HIS A 1 85 ? -8.645 -6.911 -0.014 1.00 91.56 85 HIS A N 1
ATOM 648 C CA . HIS A 1 85 ? -9.129 -5.610 -0.479 1.00 91.56 85 HIS A CA 1
ATOM 649 C C . HIS A 1 85 ? -8.003 -4.732 -1.051 1.00 91.56 85 HIS A C 1
ATOM 651 O O . HIS A 1 85 ? -8.155 -4.118 -2.108 1.00 91.56 85 HIS A O 1
ATOM 657 N N . TYR A 1 86 ? -6.833 -4.709 -0.405 1.00 92.62 86 TYR A N 1
ATOM 658 C CA . TYR A 1 86 ? -5.671 -3.989 -0.930 1.00 92.62 86 TYR A CA 1
ATOM 659 C C . TYR A 1 86 ? -5.255 -4.490 -2.322 1.00 92.62 86 TYR A C 1
ATOM 661 O O . TYR A 1 86 ? -4.978 -3.684 -3.215 1.00 92.62 86 TYR A O 1
ATOM 669 N N . VAL A 1 87 ? -5.249 -5.810 -2.527 1.00 95.75 87 VAL A N 1
ATOM 670 C CA . VAL A 1 87 ? -4.942 -6.410 -3.833 1.00 95.75 87 VAL A CA 1
ATOM 671 C C . VAL A 1 87 ? -6.025 -6.080 -4.864 1.00 95.75 87 VAL A C 1
ATOM 673 O O . VAL A 1 87 ? -5.676 -5.745 -5.993 1.00 95.75 87 VAL A O 1
ATOM 676 N N . GLU A 1 88 ? -7.310 -6.115 -4.496 1.00 94.94 88 GLU A N 1
ATOM 677 C CA . GLU A 1 88 ? -8.420 -5.728 -5.389 1.00 94.94 88 GLU A CA 1
ATOM 678 C C . GLU A 1 88 ? -8.266 -4.294 -5.909 1.00 94.94 88 GLU A C 1
ATOM 680 O O . GLU A 1 88 ? -8.424 -4.037 -7.101 1.00 94.94 88 GLU A O 1
ATOM 685 N N . VAL A 1 89 ? -7.885 -3.361 -5.039 1.00 91.38 89 VAL A N 1
ATOM 686 C CA . VAL A 1 89 ? -7.677 -1.956 -5.419 1.00 91.38 89 VAL A CA 1
ATOM 687 C C . VAL A 1 89 ? -6.501 -1.808 -6.383 1.00 91.38 89 VAL A C 1
ATOM 689 O O . VAL A 1 89 ? -6.560 -1.017 -7.326 1.00 91.38 89 VAL A O 1
ATOM 692 N N . ILE A 1 90 ? -5.425 -2.572 -6.187 1.00 93.50 90 ILE A N 1
ATOM 693 C CA . ILE A 1 90 ? -4.289 -2.575 -7.117 1.00 93.50 90 ILE A CA 1
ATOM 694 C C . ILE A 1 90 ? -4.679 -3.190 -8.458 1.00 93.50 90 ILE A C 1
ATOM 696 O O . ILE A 1 90 ? -4.277 -2.680 -9.502 1.00 93.50 90 ILE A O 1
ATOM 700 N N . GLU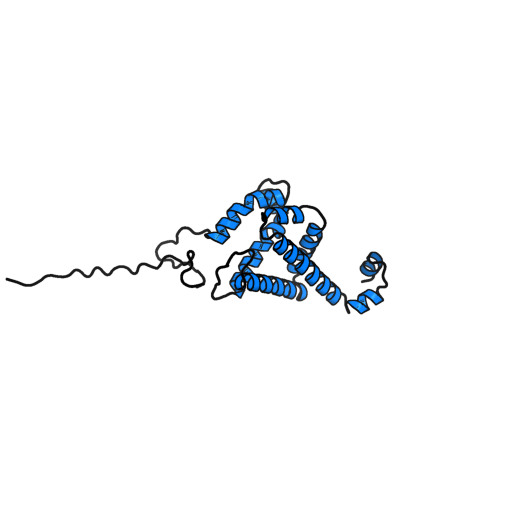 A 1 91 ? -5.469 -4.259 -8.444 1.00 95.50 91 GLU A N 1
ATOM 701 C CA . GLU A 1 91 ? -6.005 -4.874 -9.655 1.00 95.50 91 GLU A CA 1
ATOM 702 C C . GLU A 1 91 ? -6.854 -3.871 -10.448 1.00 95.50 91 GLU A C 1
ATOM 704 O O . GLU A 1 91 ? -6.646 -3.706 -11.650 1.00 95.50 91 GLU A O 1
ATOM 709 N N . GLN A 1 92 ? -7.711 -3.107 -9.765 1.00 93.25 92 GLN A N 1
ATOM 710 C CA . GLN A 1 92 ? -8.483 -2.022 -10.371 1.00 93.25 92 GLN A CA 1
ATOM 711 C C . GLN A 1 92 ? -7.582 -0.917 -10.945 1.00 93.25 92 GLN A C 1
ATOM 713 O O . GLN A 1 92 ? -7.804 -0.465 -12.066 1.00 93.25 92 GLN A O 1
ATOM 718 N N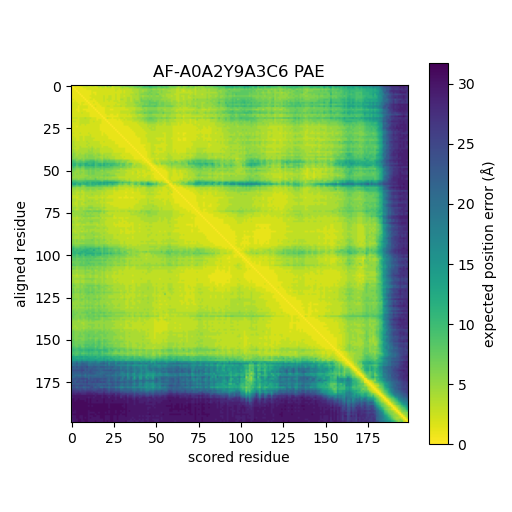 . ILE A 1 93 ? -6.527 -0.515 -10.229 1.00 90.94 93 ILE A N 1
ATOM 719 C CA . ILE A 1 93 ? -5.529 0.448 -10.728 1.00 90.94 93 ILE A CA 1
ATOM 720 C C . ILE A 1 93 ? -4.847 -0.062 -12.005 1.00 90.94 93 ILE A C 1
ATOM 722 O O . ILE A 1 93 ? -4.630 0.713 -12.936 1.00 90.94 93 ILE A O 1
ATOM 726 N N . ILE A 1 94 ? -4.500 -1.350 -12.069 1.00 93.25 94 ILE A N 1
ATOM 727 C CA . ILE A 1 94 ? -3.915 -1.965 -13.268 1.00 93.25 94 ILE A CA 1
ATOM 728 C C . ILE A 1 94 ? -4.914 -1.936 -14.431 1.00 93.25 94 ILE A C 1
ATOM 730 O O . ILE A 1 94 ? -4.525 -1.680 -15.573 1.00 93.25 94 ILE A O 1
ATOM 734 N N . GLU A 1 95 ? -6.192 -2.178 -14.147 1.00 92.62 95 GLU A N 1
ATOM 735 C CA . GLU A 1 95 ? -7.241 -2.227 -15.160 1.00 92.62 95 GLU A CA 1
ATOM 736 C C . GLU A 1 95 ? -7.566 -0.841 -15.737 1.00 92.62 95 GLU A C 1
ATOM 738 O O . GLU A 1 95 ? -7.620 -0.672 -16.960 1.00 92.62 95 GLU A O 1
ATOM 743 N N . GLU A 1 96 ? -7.742 0.149 -14.865 1.00 92.12 96 GLU A N 1
ATOM 744 C CA . GLU A 1 96 ? -8.187 1.503 -15.210 1.00 92.12 96 GLU A CA 1
ATOM 745 C C . GLU A 1 96 ? -7.034 2.436 -15.605 1.00 92.12 96 GLU A C 1
ATOM 747 O O . GLU A 1 96 ? -7.240 3.420 -16.318 1.00 92.12 96 GLU A O 1
ATOM 752 N N . GLY A 1 97 ? -5.812 2.12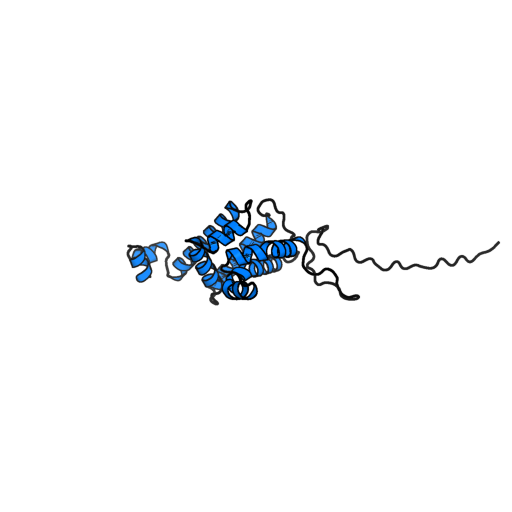7 -15.169 1.00 88.62 97 GLY A N 1
ATOM 753 C CA . GLY A 1 97 ? -4.686 3.048 -15.231 1.00 88.62 97 GLY A CA 1
ATOM 754 C C . GLY A 1 97 ? -4.636 3.999 -14.032 1.00 88.62 97 GLY A C 1
ATOM 755 O O . GLY A 1 97 ? -5.566 4.117 -13.234 1.00 88.62 97 GLY A O 1
ATOM 756 N N . PHE A 1 98 ? -3.521 4.714 -13.892 1.00 84.25 98 PHE A N 1
ATOM 757 C CA . PHE A 1 98 ? -3.310 5.644 -12.782 1.00 84.25 98 PHE A CA 1
ATOM 758 C C . PHE A 1 98 ? -2.441 6.819 -13.210 1.00 84.25 98 PHE A C 1
ATOM 760 O O . PHE A 1 98 ? -1.406 6.624 -13.831 1.00 84.25 98 PHE A O 1
ATOM 767 N N . ALA A 1 99 ? -2.837 8.048 -12.868 1.00 79.38 99 ALA A N 1
ATOM 768 C CA . ALA A 1 99 ? -2.056 9.263 -13.149 1.00 79.38 99 ALA A CA 1
ATOM 769 C C . ALA A 1 99 ? -1.680 9.476 -14.634 1.00 79.38 99 ALA A C 1
ATOM 771 O O . ALA A 1 99 ? -0.638 10.048 -14.939 1.00 79.38 99 ALA A O 1
ATOM 772 N N . GLY A 1 100 ? -2.505 8.990 -15.566 1.00 82.62 100 GLY A N 1
ATOM 773 C CA . GLY A 1 100 ? -2.195 9.008 -17.001 1.00 82.62 100 GLY A CA 1
ATOM 774 C C . GLY A 1 100 ? -1.267 7.877 -17.462 1.00 82.62 100 GLY A C 1
ATOM 775 O O . GLY A 1 100 ? -1.027 7.744 -18.660 1.00 82.62 100 GLY A O 1
ATOM 776 N N . TYR A 1 101 ? -0.785 7.029 -16.548 1.00 83.31 101 TYR A N 1
ATOM 777 C CA . TYR A 1 101 ? -0.115 5.782 -16.891 1.00 83.31 101 TYR A CA 1
ATOM 778 C C . TYR A 1 101 ? -1.137 4.705 -17.239 1.00 83.31 101 TYR A C 1
ATOM 780 O O . TYR A 1 101 ? -2.096 4.465 -16.503 1.00 83.31 101 TYR A O 1
ATOM 788 N N . VAL A 1 102 ? -0.873 4.010 -18.341 1.00 88.31 102 VAL A N 1
ATOM 789 C CA . VAL A 1 102 ? -1.526 2.749 -18.689 1.00 88.31 102 VAL A CA 1
ATOM 790 C C . VAL A 1 102 ? -0.610 1.622 -18.235 1.00 88.31 102 VAL A C 1
ATOM 792 O O . VAL A 1 102 ? 0.574 1.604 -18.580 1.00 88.31 102 VAL A O 1
ATOM 795 N N . LEU A 1 103 ? -1.144 0.694 -17.446 1.00 89.44 103 LEU A N 1
ATOM 796 C CA . LEU A 1 103 ? -0.378 -0.420 -16.906 1.00 89.44 103 LEU A CA 1
ATOM 797 C C . LEU A 1 103 ? -0.493 -1.640 -17.827 1.00 89.44 103 LEU A C 1
ATOM 799 O O . LEU A 1 103 ? -1.517 -1.878 -18.471 1.00 89.44 103 LEU A O 1
ATOM 803 N N . ARG A 1 104 ? 0.585 -2.427 -17.899 1.00 87.88 104 ARG A N 1
ATOM 804 C CA . ARG A 1 104 ? 0.573 -3.732 -18.575 1.00 87.88 104 ARG A CA 1
ATOM 805 C C . ARG A 1 104 ? -0.399 -4.654 -17.840 1.00 87.88 104 ARG A C 1
ATOM 807 O O . ARG A 1 104 ? -0.382 -4.675 -16.615 1.00 87.88 104 ARG A O 1
ATOM 814 N N . LYS A 1 105 ? -1.177 -5.450 -18.574 1.00 90.56 105 LYS A N 1
ATOM 815 C CA . LYS A 1 105 ? -2.161 -6.380 -18.007 1.00 90.56 105 LYS A CA 1
ATOM 816 C C . LYS A 1 105 ? -1.714 -7.806 -18.290 1.00 90.56 105 LYS A C 1
ATOM 818 O O . LYS A 1 105 ? -1.630 -8.200 -19.454 1.00 90.56 105 LYS A O 1
ATOM 823 N N . ALA A 1 106 ? -1.370 -8.548 -17.246 1.00 89.19 106 ALA A N 1
ATOM 824 C CA . ALA A 1 106 ? -1.046 -9.966 -17.353 1.00 89.19 106 ALA A CA 1
ATOM 825 C C . ALA A 1 106 ? -2.306 -10.806 -17.634 1.00 89.19 106 ALA A C 1
ATOM 827 O O . ALA A 1 106 ? -3.434 -10.332 -17.509 1.00 89.19 106 ALA A O 1
ATOM 828 N N . GLU A 1 107 ? -2.140 -12.069 -18.018 1.00 87.62 107 GLU A N 1
ATOM 829 C CA . GLU A 1 107 ? -3.250 -13.026 -18.077 1.00 87.62 107 GLU A CA 1
ATOM 830 C C . GLU A 1 107 ? -3.790 -13.330 -16.668 1.00 87.62 107 GLU A C 1
ATOM 832 O O . GLU A 1 107 ? -4.992 -13.221 -16.427 1.00 87.62 107 GLU A O 1
ATOM 837 N N . ASP A 1 108 ? -2.891 -13.595 -15.717 1.00 91.00 108 ASP A N 1
ATOM 838 C CA . ASP A 1 108 ? -3.215 -13.721 -14.295 1.00 91.00 108 ASP A CA 1
ATOM 839 C C . ASP A 1 108 ? -3.145 -12.348 -13.603 1.00 91.00 108 ASP A C 1
ATOM 841 O O . ASP A 1 108 ? -2.102 -11.922 -13.090 1.00 91.00 108 ASP A O 1
ATOM 845 N N . ARG A 1 109 ? -4.270 -11.621 -13.636 1.00 91.88 109 ARG A N 1
ATOM 846 C CA . ARG A 1 109 ? -4.396 -10.278 -13.038 1.00 91.88 109 ARG A CA 1
ATOM 847 C C . ARG A 1 109 ? -4.199 -10.311 -11.529 1.00 91.88 109 ARG A C 1
ATOM 849 O O . ARG A 1 109 ? -3.513 -9.445 -10.989 1.00 91.88 109 ARG A O 1
ATOM 856 N N . ARG A 1 110 ? -4.746 -11.328 -10.863 1.00 94.88 110 ARG A N 1
ATOM 857 C CA . ARG A 1 110 ? -4.685 -11.446 -9.407 1.00 94.88 110 ARG A CA 1
ATOM 858 C C . ARG A 1 110 ? -3.249 -11.649 -8.938 1.00 94.88 110 ARG A C 1
ATOM 860 O O . ARG A 1 110 ? -2.814 -10.972 -8.004 1.00 94.88 110 ARG A O 1
ATOM 867 N N . ALA A 1 111 ? -2.486 -12.520 -9.601 1.00 94.88 111 ALA A N 1
ATOM 868 C CA . ALA A 1 111 ? -1.071 -12.705 -9.290 1.00 94.88 111 ALA A CA 1
ATOM 869 C C . ALA A 1 111 ? -0.252 -11.437 -9.570 1.00 94.88 111 ALA A C 1
ATOM 871 O O . ALA A 1 111 ? 0.590 -11.061 -8.753 1.00 94.88 111 ALA A O 1
ATOM 872 N N . GLN A 1 112 ? -0.527 -10.736 -10.677 1.00 94.44 112 GLN A N 1
ATOM 873 C CA . GLN A 1 112 ? 0.135 -9.468 -10.989 1.00 94.44 112 GLN A CA 1
ATOM 874 C C . GLN A 1 112 ? -0.130 -8.405 -9.913 1.00 94.44 112 GLN A C 1
ATOM 876 O O . GLN A 1 112 ? 0.817 -7.801 -9.404 1.00 94.44 112 GLN A O 1
ATOM 881 N N . ALA A 1 113 ? -1.395 -8.194 -9.545 1.00 96.06 113 ALA A N 1
ATOM 882 C CA . ALA A 1 113 ? -1.779 -7.236 -8.515 1.00 96.06 113 ALA A CA 1
ATOM 883 C C . ALA A 1 113 ? -1.156 -7.592 -7.160 1.00 96.06 113 ALA A C 1
ATOM 885 O O . ALA A 1 113 ? -0.612 -6.719 -6.487 1.00 96.06 113 ALA A O 1
ATOM 886 N N . THR A 1 114 ? -1.137 -8.879 -6.802 1.00 96.62 114 THR A N 1
ATOM 887 C CA . THR A 1 114 ? -0.498 -9.366 -5.569 1.00 96.62 114 THR A CA 1
ATOM 888 C C . THR A 1 114 ? 1.007 -9.082 -5.561 1.00 96.62 114 THR A C 1
ATOM 890 O O . THR A 1 114 ? 1.539 -8.594 -4.566 1.00 96.62 114 THR A O 1
ATOM 893 N N . ALA A 1 115 ? 1.708 -9.317 -6.675 1.00 94.44 115 ALA A N 1
ATOM 894 C CA . ALA A 1 115 ? 3.137 -9.021 -6.779 1.00 94.44 115 ALA A CA 1
ATOM 895 C C . ALA A 1 115 ? 3.428 -7.515 -6.632 1.00 94.44 115 ALA A C 1
ATOM 897 O O . ALA A 1 115 ? 4.347 -7.123 -5.910 1.00 94.44 115 ALA A O 1
ATOM 898 N N . VAL A 1 116 ? 2.618 -6.659 -7.265 1.00 93.31 116 VAL A N 1
ATOM 899 C CA . VAL A 1 116 ? 2.731 -5.197 -7.134 1.00 93.31 116 VAL A CA 1
ATOM 900 C C . VAL A 1 116 ? 2.418 -4.743 -5.704 1.00 93.31 116 VAL A C 1
ATOM 902 O O . VAL A 1 116 ? 3.138 -3.904 -5.163 1.00 93.31 116 VAL A O 1
ATOM 905 N N . ALA A 1 117 ? 1.404 -5.329 -5.061 1.00 93.19 117 ALA A N 1
ATOM 906 C CA . ALA A 1 117 ? 1.045 -5.074 -3.666 1.00 93.19 117 ALA A CA 1
ATOM 907 C C . ALA A 1 117 ? 2.213 -5.363 -2.718 1.00 93.19 117 ALA A C 1
ATOM 909 O O . ALA A 1 117 ? 2.583 -4.523 -1.895 1.00 93.19 117 ALA A O 1
ATOM 910 N N . MET A 1 118 ? 2.853 -6.523 -2.881 1.00 94.19 118 MET A N 1
ATOM 911 C CA . MET A 1 118 ? 4.026 -6.906 -2.095 1.00 94.19 118 MET A CA 1
ATOM 912 C C . MET A 1 118 ? 5.170 -5.897 -2.247 1.00 94.19 118 MET A C 1
ATOM 914 O O . MET A 1 118 ? 5.747 -5.459 -1.248 1.00 94.19 118 MET A O 1
ATOM 918 N N . LEU A 1 119 ? 5.480 -5.492 -3.483 1.00 92.06 119 LEU A N 1
ATOM 919 C CA . LEU A 1 119 ? 6.535 -4.511 -3.753 1.00 92.06 119 LEU A CA 1
ATOM 920 C C . LEU A 1 119 ? 6.195 -3.122 -3.196 1.00 92.06 119 LEU A C 1
ATOM 922 O O . LEU A 1 119 ? 7.079 -2.436 -2.685 1.00 92.06 119 LEU A O 1
ATOM 926 N N . GLY A 1 120 ? 4.921 -2.723 -3.240 1.00 88.38 120 GLY A N 1
ATOM 927 C CA . GLY A 1 120 ? 4.446 -1.447 -2.707 1.00 88.38 120 GLY A CA 1
ATOM 928 C C . GLY A 1 120 ? 4.601 -1.313 -1.189 1.00 88.38 120 GLY A C 1
ATOM 929 O O . GLY A 1 120 ? 4.874 -0.215 -0.702 1.00 88.38 120 GLY A O 1
ATOM 930 N N . LEU A 1 121 ? 4.472 -2.417 -0.446 1.00 89.81 121 LEU A N 1
ATOM 931 C CA . LEU A 1 121 ? 4.612 -2.434 1.016 1.00 89.81 121 LEU A CA 1
ATOM 932 C C . LEU A 1 121 ? 6.065 -2.575 1.486 1.00 89.81 121 LEU A C 1
ATOM 934 O O . LEU A 1 121 ? 6.404 -2.105 2.576 1.00 89.81 121 LEU A O 1
ATOM 938 N N . ALA A 1 122 ? 6.928 -3.209 0.685 1.00 91.94 122 ALA A N 1
ATOM 939 C CA . ALA A 1 122 ? 8.274 -3.603 1.100 1.00 91.94 122 ALA A CA 1
ATOM 940 C C . ALA A 1 122 ? 9.133 -2.458 1.687 1.00 91.94 122 ALA A C 1
ATOM 942 O O . ALA A 1 122 ? 9.732 -2.680 2.744 1.00 91.94 122 ALA A O 1
ATOM 943 N N . PRO A 1 123 ? 9.185 -1.236 1.108 1.00 88.38 123 PRO A N 1
ATOM 944 C CA . PRO A 1 123 ? 10.000 -0.153 1.662 1.00 88.38 123 PRO A CA 1
ATOM 945 C C . PRO A 1 123 ? 9.562 0.289 3.059 1.00 88.38 123 PRO A C 1
ATOM 947 O O . PRO A 1 123 ? 10.408 0.622 3.883 1.00 88.38 123 PRO A O 1
ATOM 950 N N . MET A 1 124 ? 8.256 0.275 3.339 1.00 88.00 124 MET A N 1
ATOM 951 C CA . MET A 1 124 ? 7.739 0.658 4.652 1.00 88.00 124 MET A CA 1
ATOM 952 C C . MET A 1 124 ? 7.876 -0.486 5.661 1.00 88.00 124 MET A C 1
ATOM 954 O O . MET A 1 124 ? 8.275 -0.257 6.799 1.00 88.00 124 MET A O 1
ATOM 958 N N . LEU A 1 125 ? 7.612 -1.726 5.234 1.00 91.69 125 LEU A N 1
ATOM 959 C CA . LEU A 1 125 ? 7.766 -2.921 6.067 1.00 91.69 125 LEU A CA 1
ATOM 960 C C . LEU A 1 125 ? 9.212 -3.106 6.549 1.00 91.69 125 LEU A C 1
ATOM 962 O O . LEU A 1 125 ? 9.460 -3.545 7.672 1.00 91.69 125 LEU A O 1
ATOM 966 N N . LEU A 1 126 ? 10.172 -2.787 5.682 1.00 93.44 126 LEU A N 1
ATOM 967 C CA . LEU A 1 126 ? 11.598 -2.974 5.924 1.00 93.44 126 LEU A CA 1
ATOM 968 C C . LEU A 1 126 ? 12.320 -1.661 6.238 1.00 93.44 126 LEU A C 1
ATOM 970 O O . LEU A 1 126 ? 13.550 -1.661 6.210 1.00 93.44 126 LEU A O 1
ATOM 974 N N . GLU A 1 127 ? 11.606 -0.575 6.557 1.00 90.88 127 GLU A N 1
ATOM 975 C CA . GLU A 1 127 ? 12.184 0.774 6.680 1.00 90.88 127 GLU A CA 1
ATOM 976 C C . GLU A 1 127 ? 13.475 0.799 7.513 1.00 90.88 127 GLU A C 1
ATOM 978 O O . GLU A 1 127 ? 14.491 1.237 6.970 1.00 90.88 127 GLU A O 1
ATOM 983 N N . PRO A 1 128 ? 13.545 0.225 8.735 1.00 93.44 128 PRO A N 1
ATOM 984 C CA . PRO A 1 128 ? 14.767 0.322 9.531 1.00 93.44 128 PRO A CA 1
ATOM 985 C C . PRO A 1 128 ? 15.954 -0.405 8.888 1.00 93.44 128 PRO A C 1
ATOM 987 O O . PRO A 1 128 ? 17.104 0.004 9.040 1.00 93.44 128 PRO A O 1
ATOM 990 N N . ARG A 1 129 ? 15.680 -1.492 8.154 1.00 96.31 129 ARG A N 1
ATOM 991 C CA . ARG A 1 129 ? 16.690 -2.308 7.463 1.00 96.31 129 ARG A CA 1
ATOM 992 C C . ARG A 1 129 ? 17.156 -1.636 6.180 1.00 96.31 129 ARG A C 1
ATOM 994 O O . ARG A 1 129 ? 18.352 -1.608 5.918 1.00 96.31 129 ARG A O 1
ATOM 1001 N N . VAL A 1 130 ? 16.223 -1.085 5.405 1.00 95.38 130 VAL A N 1
ATOM 1002 C CA . VAL A 1 130 ? 16.509 -0.300 4.200 1.00 95.38 130 VAL A CA 1
ATOM 1003 C C . VAL A 1 130 ? 17.352 0.910 4.573 1.00 95.38 130 VAL A C 1
ATOM 1005 O O . VAL A 1 130 ? 18.411 1.124 3.988 1.00 95.38 130 VAL A O 1
ATOM 1008 N N . ARG A 1 131 ? 16.934 1.642 5.606 1.00 95.25 131 ARG A N 1
ATOM 1009 C CA . ARG A 1 131 ? 17.645 2.807 6.113 1.00 95.25 131 ARG A CA 1
ATOM 1010 C C . ARG A 1 131 ? 19.064 2.469 6.553 1.00 95.25 131 ARG A C 1
ATOM 1012 O O . ARG A 1 131 ? 20.011 3.140 6.154 1.00 95.25 131 ARG A O 1
ATOM 1019 N N . HIS A 1 132 ? 19.231 1.381 7.303 1.00 96.94 132 HIS A N 1
ATOM 1020 C CA . HIS A 1 132 ? 20.552 0.884 7.682 1.00 96.94 132 HIS A CA 1
ATOM 1021 C C . HIS A 1 132 ? 21.403 0.488 6.465 1.00 96.94 132 HIS A C 1
ATOM 1023 O O . HIS A 1 132 ? 22.557 0.893 6.370 1.00 96.94 132 HIS A O 1
ATOM 1029 N N . SER A 1 133 ? 20.834 -0.262 5.517 1.00 97.19 133 SER A N 1
ATOM 1030 C CA . SER A 1 133 ? 21.538 -0.723 4.314 1.00 97.19 133 SER A CA 1
ATOM 1031 C C . SER A 1 133 ? 21.973 0.422 3.404 1.00 97.19 133 SER A C 1
ATOM 1033 O O . SER A 1 133 ? 22.971 0.294 2.696 1.00 97.19 133 SER A O 1
ATOM 1035 N N . LEU A 1 134 ? 21.208 1.511 3.371 1.00 96.75 134 LEU A N 1
ATOM 1036 C CA . LEU A 1 134 ? 21.521 2.682 2.566 1.00 96.75 134 LEU A CA 1
ATOM 1037 C C . LEU A 1 134 ? 22.354 3.707 3.351 1.00 96.75 134 LEU A C 1
ATOM 1039 O O . LEU A 1 134 ? 23.026 4.518 2.724 1.00 96.75 134 LEU A O 1
ATOM 1043 N N . GLY A 1 135 ? 22.370 3.678 4.683 1.00 97.25 135 GLY A N 1
ATOM 1044 C CA . GLY A 1 135 ? 23.010 4.720 5.490 1.00 97.25 135 GLY A CA 1
ATOM 1045 C C . GLY A 1 135 ? 22.273 6.057 5.377 1.00 97.25 135 GLY A C 1
ATOM 1046 O O . GLY A 1 135 ? 22.891 7.093 5.153 1.00 97.25 135 GLY A O 1
ATOM 1047 N N . THR A 1 136 ? 20.944 6.016 5.432 1.00 96.19 136 THR A N 1
ATOM 1048 C CA . THR A 1 136 ? 20.054 7.184 5.352 1.00 96.19 136 THR A CA 1
ATOM 1049 C C . THR A 1 136 ? 19.476 7.534 6.727 1.00 96.19 136 THR A C 1
ATOM 1051 O O . THR A 1 136 ? 19.524 6.728 7.655 1.00 96.19 136 THR A O 1
ATOM 1054 N N . GLU A 1 137 ? 18.930 8.742 6.875 1.00 91.88 137 GLU A N 1
ATOM 1055 C CA . GLU A 1 137 ? 18.412 9.227 8.168 1.00 91.88 137 GLU A CA 1
ATOM 1056 C C . GLU A 1 137 ? 16.945 8.844 8.410 1.00 91.88 137 GLU A C 1
ATOM 1058 O O . GLU A 1 137 ? 16.544 8.595 9.547 1.00 91.88 137 GLU A O 1
ATOM 1063 N N . ASP A 1 138 ? 16.149 8.731 7.344 1.00 89.50 138 ASP A N 1
ATOM 1064 C CA . ASP A 1 138 ? 14.718 8.429 7.399 1.00 89.50 138 ASP A CA 1
ATOM 1065 C C . ASP A 1 138 ? 14.210 7.718 6.123 1.00 89.50 138 ASP A C 1
ATOM 1067 O O . ASP A 1 138 ? 14.965 7.381 5.194 1.00 89.50 138 ASP A O 1
ATOM 1071 N N . LEU A 1 139 ? 12.897 7.472 6.077 1.00 87.94 139 LEU A N 1
ATOM 1072 C CA . LEU A 1 139 ? 12.215 6.885 4.926 1.00 87.94 139 LEU A CA 1
ATOM 1073 C C . LEU A 1 139 ? 12.308 7.787 3.686 1.00 87.94 139 LEU A C 1
ATOM 1075 O O . LEU A 1 139 ? 12.502 7.272 2.586 1.00 87.94 139 LEU A O 1
ATOM 1079 N N . PHE A 1 140 ? 12.212 9.109 3.830 1.00 91.31 140 PHE A N 1
ATOM 1080 C CA . PHE A 1 140 ? 12.290 10.046 2.709 1.00 91.31 140 PHE A CA 1
ATOM 1081 C C . PHE A 1 140 ? 13.652 9.987 2.004 1.00 91.31 140 PHE A C 1
ATOM 1083 O O . PHE A 1 140 ? 13.716 9.835 0.780 1.00 91.31 140 PHE A O 1
ATOM 1090 N N . ALA A 1 141 ? 14.749 10.032 2.760 1.00 93.06 141 ALA A N 1
ATOM 1091 C CA . ALA A 1 141 ? 16.106 9.904 2.238 1.00 93.06 141 ALA A CA 1
ATOM 1092 C C . ALA A 1 141 ? 16.323 8.537 1.568 1.00 93.06 141 ALA A C 1
ATOM 1094 O O . ALA A 1 141 ? 16.945 8.443 0.506 1.00 93.06 141 ALA A O 1
ATOM 1095 N N . SER A 1 142 ? 15.751 7.477 2.145 1.00 93.94 142 SER A N 1
ATOM 1096 C CA . SER A 1 142 ? 15.770 6.129 1.564 1.00 93.94 142 SER A CA 1
ATOM 1097 C C . SER A 1 142 ? 15.020 6.077 0.227 1.00 93.94 142 SER A C 1
ATOM 1099 O O . SER A 1 142 ? 15.565 5.626 -0.782 1.00 93.94 142 SER A O 1
ATOM 1101 N N . MET A 1 143 ? 13.795 6.607 0.180 1.00 92.75 143 MET A N 1
ATOM 1102 C CA . MET A 1 143 ? 12.963 6.647 -1.026 1.00 92.75 143 MET A CA 1
ATOM 1103 C C . MET A 1 143 ? 13.549 7.547 -2.111 1.00 92.75 143 MET A C 1
ATOM 1105 O O . MET A 1 143 ? 13.438 7.211 -3.287 1.00 92.75 143 MET A O 1
ATOM 1109 N N . THR A 1 144 ? 14.234 8.632 -1.749 1.00 94.19 144 THR A N 1
ATOM 1110 C CA . THR A 1 144 ? 14.959 9.491 -2.702 1.00 94.19 144 THR A CA 1
ATOM 1111 C C . THR A 1 144 ? 15.984 8.692 -3.502 1.00 94.19 144 THR A C 1
ATOM 1113 O O . THR A 1 144 ? 16.105 8.874 -4.712 1.00 94.19 144 THR A O 1
ATOM 1116 N N . ARG A 1 145 ? 16.677 7.749 -2.854 1.00 94.75 145 ARG A N 1
ATOM 1117 C CA . ARG A 1 145 ? 17.648 6.872 -3.520 1.00 94.75 145 ARG A CA 1
ATOM 1118 C C . ARG A 1 145 ? 17.004 5.703 -4.253 1.00 94.75 145 ARG A C 1
ATOM 1120 O O . ARG A 1 145 ? 17.507 5.317 -5.300 1.00 94.75 145 ARG A O 1
ATOM 1127 N N . LEU A 1 146 ? 15.927 5.133 -3.713 1.00 93.31 146 LEU A N 1
ATOM 1128 C CA . LEU A 1 146 ? 15.279 3.946 -4.279 1.00 93.31 146 LEU A CA 1
ATOM 1129 C C . LEU A 1 146 ? 14.372 4.254 -5.471 1.00 93.31 146 LEU A C 1
ATOM 1131 O O . LEU A 1 146 ? 14.283 3.438 -6.382 1.00 93.31 146 LEU A O 1
ATOM 1135 N N . THR A 1 147 ? 13.703 5.410 -5.476 1.00 91.62 147 THR A N 1
ATOM 1136 C CA . THR A 1 147 ? 12.661 5.736 -6.464 1.00 91.62 147 THR A CA 1
ATOM 1137 C C . THR A 1 147 ? 13.139 5.571 -7.910 1.00 91.62 147 THR A C 1
ATOM 1139 O O . THR A 1 147 ? 12.438 4.883 -8.647 1.00 91.62 147 THR A O 1
ATOM 1142 N N . PRO A 1 148 ? 14.311 6.089 -8.340 1.00 91.62 148 PRO A N 1
ATOM 1143 C CA . PRO A 1 148 ? 14.764 5.912 -9.721 1.00 91.62 148 PRO A CA 1
ATOM 1144 C C . PRO A 1 148 ? 14.898 4.439 -10.129 1.00 91.62 148 PRO A C 1
ATOM 1146 O O . PRO A 1 148 ? 14.418 4.061 -11.191 1.00 91.62 148 PRO A O 1
ATOM 1149 N N . TYR A 1 149 ? 15.469 3.595 -9.263 1.00 92.38 149 TYR A N 1
ATOM 1150 C CA . TYR A 1 149 ? 15.678 2.170 -9.544 1.00 92.38 149 TYR A CA 1
ATOM 1151 C C . TYR A 1 149 ? 14.387 1.352 -9.471 1.00 92.38 149 TYR A C 1
ATOM 1153 O O . TYR A 1 149 ? 14.208 0.421 -10.248 1.00 92.38 149 TYR A O 1
ATOM 1161 N N . LEU A 1 150 ? 13.466 1.697 -8.565 1.00 91.25 150 LEU A N 1
ATOM 1162 C CA . LEU A 1 150 ? 12.145 1.066 -8.521 1.00 91.25 150 LEU A CA 1
ATOM 1163 C C . LEU A 1 150 ? 11.332 1.415 -9.771 1.00 91.25 150 LEU A C 1
ATOM 1165 O O . LEU A 1 150 ? 10.687 0.540 -10.339 1.00 91.25 150 LEU A O 1
ATOM 1169 N N . PHE A 1 151 ? 11.386 2.668 -10.231 1.00 87.44 151 PHE A N 1
ATOM 1170 C CA . PHE A 1 151 ? 10.745 3.066 -11.485 1.00 87.44 151 PHE A CA 1
ATOM 1171 C C . PHE A 1 151 ? 11.355 2.364 -12.692 1.00 87.44 151 PHE A C 1
ATOM 1173 O O . PHE A 1 151 ? 10.603 1.888 -13.537 1.00 87.44 151 PHE A O 1
ATOM 1180 N N . ASP A 1 152 ? 12.682 2.273 -12.760 1.00 88.75 152 ASP A N 1
ATOM 1181 C CA . ASP A 1 152 ? 13.380 1.545 -13.818 1.00 88.75 152 ASP A CA 1
ATOM 1182 C C . ASP A 1 152 ? 12.964 0.065 -13.837 1.00 88.75 152 ASP A C 1
ATOM 1184 O O . ASP A 1 152 ? 12.524 -0.444 -14.866 1.00 88.75 152 ASP A O 1
ATOM 1188 N N . LEU A 1 153 ? 12.926 -0.578 -12.663 1.00 89.56 153 LEU A N 1
ATOM 1189 C CA . LEU A 1 153 ? 12.441 -1.947 -12.491 1.00 89.56 153 LEU A CA 1
ATOM 1190 C C . LEU A 1 153 ? 10.991 -2.123 -12.964 1.00 89.56 153 LEU A C 1
ATOM 1192 O O . LEU A 1 153 ? 10.694 -3.081 -13.675 1.00 89.56 153 LEU A O 1
ATOM 1196 N N . TYR A 1 154 ? 10.078 -1.221 -12.594 1.00 86.62 154 TYR A N 1
ATOM 1197 C CA . TYR A 1 154 ? 8.685 -1.289 -13.051 1.00 86.62 154 TYR A CA 1
ATOM 1198 C C . TYR A 1 154 ? 8.551 -1.029 -14.551 1.00 86.62 154 TYR A C 1
ATOM 1200 O O . TYR A 1 154 ? 7.669 -1.595 -15.200 1.00 86.62 154 TYR A O 1
ATOM 1208 N N . ARG A 1 155 ? 9.396 -0.150 -15.096 1.00 84.19 155 ARG A N 1
ATOM 1209 C CA . ARG A 1 155 ? 9.304 0.308 -16.477 1.00 84.19 155 ARG A CA 1
ATOM 1210 C C . ARG A 1 155 ? 10.001 -0.616 -17.454 1.00 84.19 155 ARG A C 1
ATOM 1212 O O . ARG A 1 155 ? 9.518 -0.663 -18.571 1.00 84.19 155 ARG A O 1
ATOM 1219 N N . TYR A 1 156 ? 11.089 -1.287 -17.091 1.00 83.81 156 TYR A N 1
ATOM 1220 C CA . TYR A 1 156 ? 11.914 -2.083 -18.009 1.00 83.81 156 TYR A CA 1
ATOM 1221 C C . TYR A 1 156 ? 12.198 -3.504 -17.507 1.00 83.81 156 TYR A C 1
ATOM 1223 O O . TYR A 1 156 ? 12.537 -4.368 -18.312 1.00 83.81 156 TYR A O 1
ATOM 1231 N N . GLY A 1 157 ? 11.985 -3.783 -16.219 1.00 85.31 157 GLY A N 1
ATOM 1232 C CA . GLY A 1 157 ? 12.393 -5.040 -15.592 1.00 85.31 157 GLY A CA 1
ATOM 1233 C C . GLY A 1 157 ? 13.871 -5.037 -15.189 1.00 85.31 157 GLY A C 1
ATOM 1234 O O . GLY A 1 157 ? 14.564 -4.039 -15.337 1.00 85.31 157 GLY A O 1
ATOM 1235 N N . LEU A 1 158 ? 14.347 -6.158 -14.634 1.00 85.94 158 LEU A N 1
ATOM 1236 C CA . LEU A 1 158 ? 15.729 -6.305 -14.138 1.00 85.94 158 LEU A CA 1
ATOM 1237 C C . LEU A 1 158 ? 16.608 -7.204 -15.018 1.00 85.94 158 LEU A C 1
ATOM 1239 O O . LEU A 1 158 ? 17.828 -7.078 -15.012 1.00 85.94 158 LEU A O 1
ATOM 1243 N N . ILE A 1 159 ? 16.000 -8.173 -15.706 1.00 83.25 159 ILE A N 1
ATOM 1244 C CA . ILE A 1 159 ? 16.722 -9.229 -16.420 1.00 83.25 159 ILE A CA 1
ATOM 1245 C C . ILE A 1 159 ? 17.002 -8.754 -17.845 1.00 83.25 159 ILE A C 1
ATOM 1247 O O . ILE A 1 159 ? 16.076 -8.613 -18.638 1.00 83.25 159 ILE A O 1
ATOM 1251 N N . GLU A 1 160 ? 18.277 -8.546 -18.165 1.00 82.88 160 GLU A N 1
ATOM 1252 C CA . GLU A 1 160 ? 18.722 -8.136 -19.503 1.00 82.88 160 GLU A CA 1
ATOM 1253 C C . GLU A 1 160 ? 18.796 -9.314 -20.489 1.00 82.88 160 GLU A C 1
ATOM 1255 O O . GLU A 1 160 ? 18.484 -9.164 -21.668 1.00 82.88 160 GLU A O 1
ATOM 1260 N N . SER A 1 161 ? 19.186 -10.504 -20.022 1.00 81.12 161 SER A N 1
ATOM 1261 C CA . SER A 1 161 ? 19.300 -11.700 -20.863 1.00 81.12 161 SER A CA 1
ATOM 1262 C C . SER A 1 161 ? 19.000 -12.984 -20.091 1.00 81.12 161 SER A C 1
ATOM 1264 O O . SER A 1 161 ? 19.115 -13.047 -18.866 1.00 81.12 161 SER A O 1
ATOM 1266 N N . VAL A 1 162 ? 18.585 -14.014 -20.829 1.00 79.06 162 VAL A N 1
ATOM 1267 C CA . VAL A 1 162 ? 18.270 -15.351 -20.312 1.00 79.06 162 VAL A CA 1
ATOM 1268 C C . VAL A 1 162 ? 19.314 -16.320 -20.870 1.00 79.06 162 VAL A C 1
ATOM 1270 O O . VAL A 1 162 ? 19.641 -16.207 -22.052 1.00 79.06 162 VAL A O 1
ATOM 1273 N N . PRO A 1 163 ? 19.842 -17.264 -20.069 1.00 84.44 163 PRO A N 1
ATOM 1274 C CA . PRO A 1 163 ? 20.773 -18.272 -20.567 1.00 84.44 163 PRO A CA 1
ATOM 1275 C C . PRO A 1 163 ? 20.212 -19.056 -21.760 1.00 84.44 163 PRO A C 1
ATOM 1277 O O . PRO A 1 163 ? 19.017 -19.359 -21.811 1.00 84.44 163 PRO A O 1
ATOM 1280 N N . GLU A 1 164 ? 21.088 -19.424 -22.698 1.00 81.88 164 GLU A N 1
ATOM 1281 C CA . GLU A 1 164 ? 20.713 -20.228 -23.864 1.00 81.88 164 GLU A CA 1
ATOM 1282 C C . GLU A 1 164 ? 19.998 -21.523 -23.447 1.00 81.88 164 GLU A C 1
ATOM 1284 O O . GLU A 1 164 ? 20.405 -22.220 -22.517 1.00 81.88 164 GLU A O 1
ATOM 1289 N N . GLY A 1 165 ? 18.900 -21.838 -24.137 1.00 78.88 165 GLY A N 1
ATOM 1290 C CA . GLY A 1 165 ? 18.087 -23.026 -23.866 1.00 78.88 165 GLY A CA 1
ATOM 1291 C C . GLY A 1 165 ? 17.087 -22.893 -22.710 1.00 78.88 165 GLY A C 1
ATOM 1292 O O . GLY A 1 165 ? 16.302 -23.817 -22.501 1.00 78.88 165 GLY A O 1
ATOM 1293 N N . MET A 1 166 ? 17.045 -21.765 -21.988 1.00 71.88 166 MET A N 1
ATOM 1294 C CA . MET A 1 166 ? 15.982 -21.479 -21.017 1.00 71.88 166 MET A CA 1
ATOM 1295 C C . MET A 1 166 ? 14.896 -20.589 -21.621 1.00 71.88 166 MET A C 1
ATOM 1297 O O . MET A 1 166 ? 15.165 -19.520 -22.163 1.00 71.88 166 MET A O 1
ATOM 1301 N N . SER A 1 167 ? 13.634 -20.995 -21.466 1.00 66.62 167 SER A N 1
ATOM 1302 C CA . SER A 1 167 ? 12.508 -20.082 -21.661 1.00 66.62 167 SER A CA 1
ATOM 1303 C C . SER A 1 167 ? 12.341 -19.239 -20.403 1.00 66.62 167 SER A C 1
ATOM 1305 O O . SER A 1 167 ? 12.214 -19.793 -19.310 1.00 66.62 167 SER A O 1
ATOM 1307 N N . ALA A 1 168 ? 12.294 -17.914 -20.545 1.00 63.59 168 ALA A N 1
ATOM 1308 C CA . ALA A 1 168 ? 11.927 -17.056 -19.426 1.00 63.59 168 ALA A CA 1
ATOM 1309 C C . ALA A 1 168 ? 10.517 -17.423 -18.932 1.00 63.59 168 ALA A C 1
ATOM 1311 O O . ALA A 1 168 ? 9.590 -17.490 -19.749 1.00 63.59 168 ALA A O 1
ATOM 1312 N N . PRO A 1 169 ? 10.314 -17.627 -17.621 1.00 62.97 169 PRO A N 1
ATOM 1313 C CA . PRO A 1 169 ? 8.982 -17.592 -17.049 1.00 62.97 169 PRO A CA 1
ATOM 1314 C C . PRO A 1 169 ? 8.491 -16.145 -17.131 1.00 62.97 169 PRO A C 1
ATOM 1316 O O . PRO A 1 169 ? 8.967 -15.267 -16.417 1.00 62.97 169 PRO A O 1
ATOM 1319 N N . GLY A 1 170 ? 7.567 -15.876 -18.046 1.00 63.06 170 GLY A N 1
ATOM 1320 C CA . GLY A 1 170 ? 6.923 -14.578 -18.175 1.00 63.06 170 GLY A CA 1
ATOM 1321 C C . GLY A 1 170 ? 5.429 -14.787 -18.365 1.00 63.06 170 GLY A C 1
ATOM 1322 O O . GLY A 1 170 ? 5.055 -15.584 -19.231 1.00 63.06 170 GLY A O 1
ATOM 1323 N N . PRO A 1 171 ? 4.558 -14.121 -17.585 1.00 64.50 171 PRO A N 1
ATOM 1324 C CA . PRO A 1 171 ? 3.138 -14.159 -17.882 1.00 64.50 171 PRO A CA 1
ATOM 1325 C C . PRO A 1 171 ? 2.935 -13.618 -19.296 1.00 64.50 171 PRO A C 1
ATOM 1327 O O . PRO A 1 171 ? 3.499 -12.583 -19.667 1.00 64.50 171 PRO A O 1
ATOM 1330 N N . ARG A 1 172 ? 2.109 -14.305 -20.087 1.00 65.94 172 ARG A N 1
ATOM 1331 C CA . ARG A 1 172 ? 1.554 -13.676 -21.282 1.00 65.94 172 ARG A CA 1
ATOM 1332 C C . ARG A 1 172 ? 0.762 -12.460 -20.816 1.00 65.94 172 ARG A C 1
ATOM 1334 O O . ARG A 1 172 ? 0.049 -12.508 -19.815 1.00 65.94 172 ARG A O 1
ATOM 1341 N N . ALA A 1 173 ? 0.952 -11.350 -21.498 1.00 70.88 173 ALA A N 1
ATOM 1342 C CA . ALA A 1 173 ? 0.350 -10.076 -21.151 1.00 70.88 173 ALA A CA 1
ATOM 1343 C C . ALA A 1 173 ? -0.082 -9.368 -22.434 1.00 70.88 173 ALA A C 1
ATOM 1345 O O . ALA A 1 173 ? 0.085 -9.933 -23.515 1.00 70.88 173 ALA A O 1
ATOM 1346 N N . THR A 1 174 ? -0.659 -8.169 -22.304 1.00 64.12 174 THR A N 1
ATOM 1347 C CA . THR A 1 174 ? -1.170 -7.351 -23.416 1.00 64.12 174 THR A CA 1
ATOM 1348 C C . THR A 1 174 ? -0.318 -7.508 -24.691 1.00 64.12 174 THR A C 1
ATOM 1350 O O . THR A 1 174 ? 0.827 -7.053 -24.682 1.00 64.12 174 THR A O 1
ATOM 1353 N N . PRO A 1 175 ? -0.841 -8.152 -25.760 1.00 58.16 175 PRO A N 1
ATOM 1354 C CA . PRO A 1 175 ? -0.051 -8.467 -26.950 1.00 58.16 175 PRO A CA 1
ATOM 1355 C C . PRO A 1 175 ? 0.532 -7.217 -27.616 1.00 58.16 175 PRO A C 1
ATOM 1357 O O . PRO A 1 175 ? -0.193 -6.247 -27.840 1.00 58.16 175 PRO A O 1
ATOM 1360 N N . GLY A 1 176 ? 1.821 -7.253 -27.964 1.00 58.00 176 GLY A N 1
ATOM 1361 C CA . GLY A 1 176 ? 2.522 -6.131 -28.596 1.00 58.00 176 GLY A CA 1
ATOM 1362 C C . GLY A 1 176 ? 3.064 -5.109 -27.594 1.00 58.00 176 GLY A C 1
ATOM 1363 O O . GLY A 1 176 ? 3.365 -3.975 -27.969 1.00 58.00 176 GLY A O 1
ATOM 1364 N N . SER A 1 177 ? 3.182 -5.482 -26.316 1.00 65.81 177 SER A N 1
ATOM 1365 C CA . SER A 1 177 ? 3.845 -4.643 -25.325 1.00 65.81 177 SER A CA 1
ATOM 1366 C C . SER A 1 177 ? 5.331 -4.530 -25.660 1.00 65.81 177 SER A C 1
ATOM 1368 O O . SER A 1 177 ? 5.985 -5.517 -25.971 1.00 65.81 177 SER A O 1
ATOM 1370 N N . GLN A 1 178 ? 5.913 -3.343 -25.490 1.00 59.38 178 GLN A N 1
ATOM 1371 C CA . GLN A 1 178 ? 7.370 -3.152 -25.585 1.00 59.38 178 GLN A CA 1
ATOM 1372 C C . GLN A 1 178 ? 8.171 -3.969 -24.537 1.00 59.38 178 GLN A C 1
ATOM 1374 O O . GLN A 1 178 ? 9.394 -3.993 -24.595 1.00 59.38 178 GLN A O 1
ATOM 1379 N N . HIS A 1 179 ? 7.489 -4.596 -23.565 1.00 62.62 179 HIS A N 1
ATOM 1380 C CA . HIS A 1 179 ? 8.053 -5.525 -22.570 1.00 62.62 179 HIS A CA 1
ATOM 1381 C C . HIS A 1 179 ? 7.715 -6.988 -22.848 1.00 62.62 179 HIS A C 1
ATOM 1383 O O . HIS A 1 179 ? 7.891 -7.841 -21.970 1.00 62.62 179 HIS A O 1
ATOM 1389 N N . ASP A 1 180 ? 7.148 -7.286 -24.016 1.00 61.66 180 ASP A N 1
ATOM 1390 C CA . ASP A 1 180 ? 7.035 -8.666 -24.451 1.00 61.66 180 ASP A CA 1
ATOM 1391 C C . ASP A 1 180 ? 8.445 -9.225 -24.674 1.00 61.66 180 ASP A C 1
ATOM 1393 O O . ASP A 1 180 ? 9.330 -8.499 -25.141 1.00 61.66 180 ASP A O 1
ATOM 1397 N N . PRO A 1 181 ? 8.690 -10.493 -24.293 1.00 57.00 181 PRO A N 1
ATOM 1398 C CA . PRO A 1 181 ? 9.963 -11.121 -24.594 1.00 57.00 181 PRO A CA 1
ATOM 1399 C C . PRO A 1 181 ? 10.211 -11.025 -26.107 1.00 57.00 181 PRO A C 1
ATOM 1401 O O . PRO A 1 181 ? 9.258 -11.175 -26.883 1.00 57.00 181 PRO A O 1
ATOM 1404 N N . PRO A 1 182 ? 11.458 -10.763 -26.540 1.00 55.47 182 PRO A N 1
ATOM 1405 C CA . PRO A 1 182 ? 11.775 -10.696 -27.957 1.00 55.47 182 PRO A CA 1
ATOM 1406 C C . PRO A 1 182 ? 11.276 -11.969 -28.642 1.00 55.47 182 PRO A C 1
ATOM 1408 O O . PRO A 1 182 ? 11.410 -13.069 -28.097 1.00 55.47 182 PRO A O 1
ATOM 1411 N N . ALA A 1 183 ? 10.653 -11.810 -29.813 1.00 53.53 183 ALA A N 1
ATOM 1412 C CA . ALA A 1 183 ? 10.134 -12.935 -30.576 1.00 53.53 183 ALA A CA 1
ATOM 1413 C C . ALA A 1 183 ? 11.253 -13.968 -30.745 1.00 53.53 183 ALA A C 1
ATOM 1415 O O . ALA A 1 183 ? 12.316 -13.641 -31.282 1.00 53.53 183 ALA A O 1
ATOM 1416 N N . GLN A 1 184 ? 11.018 -15.191 -30.257 1.00 54.28 184 GLN A N 1
ATOM 1417 C CA . GLN A 1 184 ? 11.938 -16.306 -30.454 1.00 54.28 184 GLN A CA 1
ATOM 1418 C C . GLN A 1 184 ? 12.173 -16.419 -31.961 1.00 54.28 184 GLN A C 1
ATOM 1420 O O . GLN A 1 184 ? 11.256 -16.774 -32.702 1.00 54.28 184 GLN A O 1
ATOM 1425 N N . HIS A 1 185 ? 13.366 -16.047 -32.426 1.00 44.09 185 HIS A N 1
ATOM 1426 C CA . HIS A 1 185 ? 13.752 -16.313 -33.802 1.00 44.09 185 HIS A CA 1
ATOM 1427 C C . HIS A 1 185 ? 13.811 -17.832 -33.922 1.00 44.09 185 HIS A C 1
ATOM 1429 O O . HIS A 1 185 ? 14.683 -18.477 -33.339 1.00 44.09 185 HIS A O 1
ATOM 1435 N N . ALA A 1 186 ? 12.826 -18.412 -34.609 1.00 41.19 186 ALA A N 1
ATOM 1436 C CA . ALA A 1 186 ? 12.930 -19.790 -35.048 1.00 41.19 186 ALA A CA 1
ATOM 1437 C C . ALA A 1 186 ? 14.225 -19.904 -35.868 1.00 41.19 186 ALA A C 1
ATOM 1439 O O . ALA A 1 186 ? 14.494 -19.003 -36.668 1.00 41.19 186 ALA A O 1
ATOM 1440 N N . PRO A 1 187 ? 15.044 -20.950 -35.671 1.00 42.03 187 PRO A N 1
ATOM 1441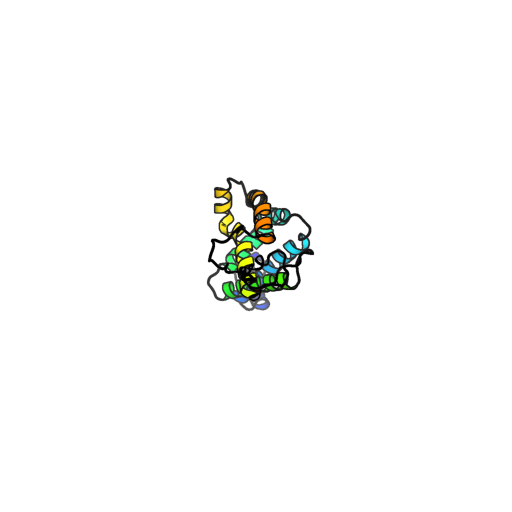 C CA . PRO A 1 187 ? 16.237 -21.118 -36.480 1.00 42.03 187 PRO A CA 1
ATOM 1442 C C . PRO A 1 187 ? 15.796 -21.223 -37.940 1.00 42.03 187 PRO A C 1
ATOM 1444 O O . PRO A 1 187 ? 15.002 -22.102 -38.289 1.00 42.03 187 PRO A O 1
ATOM 1447 N N . GLU A 1 188 ? 16.276 -20.298 -38.773 1.00 43.72 188 GLU A N 1
ATOM 1448 C CA . GLU A 1 188 ? 16.163 -20.413 -40.220 1.00 43.72 188 GLU A CA 1
ATOM 1449 C C . GLU A 1 188 ? 16.781 -21.757 -40.598 1.00 43.72 188 GLU A C 1
ATOM 1451 O O . GLU A 1 188 ? 17.978 -21.996 -40.436 1.00 43.72 188 GLU A O 1
ATOM 1456 N N . THR A 1 189 ? 15.930 -22.685 -41.025 1.00 42.38 189 THR A N 1
ATOM 1457 C CA . THR A 1 189 ? 16.376 -23.932 -41.630 1.00 42.38 189 THR A CA 1
ATOM 1458 C C . THR A 1 189 ? 16.881 -23.565 -43.013 1.00 42.38 189 THR A C 1
ATOM 1460 O O . THR A 1 189 ? 16.138 -23.587 -43.993 1.00 42.38 189 THR A O 1
ATOM 1463 N N . ASP A 1 190 ? 18.151 -23.170 -43.066 1.00 43.44 190 ASP A N 1
ATOM 1464 C CA . ASP A 1 190 ? 18.891 -23.003 -44.305 1.00 43.44 190 ASP A CA 1
ATOM 1465 C C . ASP A 1 190 ? 18.942 -24.376 -44.984 1.00 43.44 190 ASP A C 1
ATOM 1467 O O . ASP A 1 190 ? 19.704 -25.273 -44.619 1.00 43.44 190 ASP A O 1
ATOM 1471 N N . THR A 1 191 ? 17.994 -24.595 -45.891 1.00 44.94 191 THR A N 1
ATOM 1472 C CA . THR A 1 191 ? 17.918 -25.808 -46.694 1.00 44.94 191 THR A CA 1
ATOM 1473 C C . THR A 1 191 ? 18.827 -25.555 -47.888 1.00 44.94 191 THR A C 1
ATOM 1475 O O . THR A 1 191 ? 18.484 -24.711 -48.721 1.00 44.94 191 THR A O 1
ATOM 1478 N N . PRO A 1 192 ? 19.986 -26.226 -48.009 1.00 44.47 192 PRO A N 1
ATOM 1479 C CA . PRO A 1 192 ? 20.884 -25.958 -49.116 1.00 44.47 192 PRO A CA 1
ATOM 1480 C C . PRO A 1 192 ? 20.193 -26.410 -50.403 1.00 44.47 192 PRO A C 1
ATOM 1482 O O . PRO A 1 192 ? 19.887 -27.588 -50.588 1.00 44.47 192 PRO A O 1
ATOM 1485 N N . SER A 1 193 ? 19.918 -25.456 -51.294 1.00 45.44 193 SER A N 1
ATOM 1486 C CA . SER A 1 193 ? 19.437 -25.738 -52.642 1.00 45.44 193 SER A CA 1
ATOM 1487 C C . SER A 1 193 ? 20.557 -26.430 -53.415 1.00 45.44 193 SER A C 1
ATOM 1489 O O . SER A 1 193 ? 21.471 -25.796 -53.941 1.00 45.44 193 SER A O 1
ATOM 1491 N N . THR A 1 194 ? 20.496 -27.757 -53.465 1.00 46.03 194 THR A N 1
ATOM 1492 C CA . THR A 1 194 ? 21.245 -28.565 -54.421 1.00 46.03 194 THR A CA 1
ATOM 1493 C C . THR A 1 194 ? 20.773 -28.183 -55.826 1.00 46.03 194 THR A C 1
ATOM 1495 O O . THR A 1 194 ? 19.693 -28.580 -56.257 1.00 46.03 194 THR A O 1
ATOM 1498 N N . ARG A 1 195 ? 21.561 -27.377 -56.546 1.00 44.38 195 ARG A N 1
ATOM 1499 C CA . ARG A 1 195 ? 21.450 -27.271 -58.007 1.00 44.38 195 ARG A CA 1
ATOM 1500 C C . ARG A 1 195 ? 22.222 -28.430 -58.633 1.00 44.38 195 ARG A C 1
ATOM 1502 O O . ARG A 1 195 ? 23.421 -28.322 -58.870 1.00 44.38 195 ARG A O 1
ATOM 1509 N N . GLU A 1 196 ? 21.513 -29.524 -58.880 1.00 46.84 196 GLU A N 1
ATOM 1510 C CA . GLU A 1 196 ? 21.839 -30.506 -59.919 1.00 46.84 196 GLU A CA 1
ATOM 1511 C C . GLU A 1 196 ? 21.110 -30.130 -61.225 1.00 46.84 196 GLU A C 1
ATOM 1513 O O . GLU A 1 196 ? 19.983 -29.634 -61.179 1.00 46.84 196 GLU A O 1
ATOM 1518 N N . GLY A 1 197 ? 21.750 -30.386 -62.374 1.00 38.62 197 GLY A N 1
ATOM 1519 C CA . GLY A 1 197 ? 21.150 -30.360 -63.721 1.00 38.62 197 GLY A CA 1
ATOM 1520 C C . GLY A 1 197 ? 21.671 -29.219 -64.609 1.00 38.62 197 GLY A C 1
ATOM 1521 O O . GLY A 1 197 ? 21.252 -28.078 -64.458 1.00 38.62 197 GLY A O 1
ATOM 1522 N N . GLU A 1 198 ? 22.727 -29.425 -65.403 1.00 43.81 198 GLU A N 1
ATOM 1523 C CA . GLU A 1 198 ? 22.704 -30.002 -66.770 1.00 43.81 198 GLU A CA 1
ATOM 1524 C C . GLU A 1 198 ? 22.208 -29.029 -67.859 1.00 43.81 198 GLU A C 1
ATOM 1526 O O . GLU A 1 198 ? 21.007 -28.910 -68.089 1.00 43.81 198 GLU A O 1
ATOM 1531 N N . GLN A 1 199 ? 23.150 -28.376 -68.556 1.00 39.25 199 GLN A N 1
ATOM 1532 C CA . GLN A 1 199 ? 23.472 -28.542 -69.995 1.00 39.25 199 GLN A CA 1
ATOM 1533 C C . GLN A 1 199 ? 24.375 -27.408 -70.492 1.00 39.25 199 GLN A C 1
ATOM 1535 O O . GLN A 1 199 ? 24.050 -26.226 -70.243 1.00 39.25 199 GLN A O 1
#

pLDDT: mean 84.14, std 15.03, range [38.62, 97.25]